Protein AF-0000000074424664 (afdb_homodimer)

Foldseek 3Di:
DDPPPPPPPPPPPPPPPPPDDDPLLQQDPAWEDQDPVQFPDKDFDQPAFDQGNVRDTWGFGIWGWGWFAFPNDIDIDHGYTHTHPDPDIGHHPNSCVVQVWDWDDDPQWIFIQDPPPGTRFIFGQDPVRDTDTDRPPPPDDD/DDPPPPPPPVPPPPPPPPPDDDPLLQFDPAWEDQDPVQFPDKDFDQPAFDQGNVRDTWGFGIWGWGWFAFPNDIDIDHGYTHTHPDPDIGHHPNSCVVQVWDWDDDPQWIFIQDPPPGTRFIFGQDPVRDTDTDGPPPPDDD

Sequence (284 aa):
MGKRSKLCWSRRKRRRRRRRASLNGSRCSNHMCGDRSMFKEIEDCSKGYIKCGNNLKMKVVGKGSMEIVFNGVAFNVQDVYLVLDLRHNLLSMGQIQEKGGNLLISSGICNIYHPKRGVIVRSKMNQNKMFILMNEQLNPAPMGKRSKLCWSRRKRRRRRRRASLNGSRCSNHMCGDRSMFKEIEDCSKGYIKCGNNLKMKVVGKGSMEIVFNGVAFNVQDVYLVLDLRHNLLSMGQIQEKGGNLLISSGICNIYHPKRGVIVRSKMNQNKMFILMNEQLNPAP

Organism: Lactuca sativa (NCBI:txid4236)

Structure (mmCIF, N/CA/C/O backbone):
data_AF-0000000074424664-model_v1
#
loop_
_entity.id
_entity.type
_entity.pdbx_description
1 polymer 'Retrovirus-related Pol polyprotein from transposon TNT 1-94-like beta-barrel domain-containing protein'
#
loop_
_atom_site.group_PDB
_atom_site.id
_atom_site.type_symbol
_atom_site.label_atom_id
_atom_site.label_alt_id
_atom_site.label_comp_id
_atom_site.label_asym_id
_atom_site.label_entity_id
_atom_site.label_seq_id
_atom_site.pdbx_PDB_ins_code
_atom_site.Cartn_x
_atom_site.Cartn_y
_atom_site.Cartn_z
_atom_site.occupancy
_atom_site.B_iso_or_equiv
_atom_site.auth_seq_id
_atom_site.auth_comp_id
_atom_site.auth_asym_id
_atom_site.auth_atom_id
_atom_site.pdbx_PDB_model_num
ATOM 1 N N . MET A 1 1 ? -22.484 -36.562 -51.812 1 25.42 1 MET A N 1
ATOM 2 C CA . MET A 1 1 ? -21.531 -35.469 -51.688 1 25.42 1 MET A CA 1
ATOM 3 C C . MET A 1 1 ? -21.594 -34.844 -50.312 1 25.42 1 MET A C 1
ATOM 5 O O . MET A 1 1 ? -22.516 -34.062 -50 1 25.42 1 MET A O 1
ATOM 9 N N . GLY A 1 2 ? -21.406 -35.594 -49.25 1 31.45 2 GLY A N 1
ATOM 10 C CA . GLY A 1 2 ? -21.609 -35.438 -47.812 1 31.45 2 GLY A CA 1
ATOM 11 C C . GLY A 1 2 ? -20.688 -34.406 -47.188 1 31.45 2 GLY A C 1
ATOM 12 O O . GLY A 1 2 ? -19.469 -34.5 -47.281 1 31.45 2 GLY A O 1
ATOM 13 N N . LYS A 1 3 ? -21.141 -33.031 -47.188 1 28.19 3 LYS A N 1
ATOM 14 C CA . LYS A 1 3 ? -20.406 -31.891 -46.656 1 28.19 3 LYS A CA 1
ATOM 15 C C . LYS A 1 3 ? -19.969 -32.156 -45.188 1 28.19 3 LYS A C 1
ATOM 17 O O . LYS A 1 3 ? -20.797 -32.469 -44.344 1 28.19 3 LYS A O 1
ATOM 22 N N . ARG A 1 4 ? -18.719 -32.594 -44.969 1 31.89 4 ARG A N 1
ATOM 23 C CA . ARG A 1 4 ? -17.969 -32.656 -43.719 1 31.89 4 ARG A CA 1
ATOM 24 C C . ARG A 1 4 ? -18.016 -31.328 -42.969 1 31.89 4 ARG A C 1
ATOM 26 O O . ARG A 1 4 ? -17.5 -30.312 -43.469 1 31.89 4 ARG A O 1
ATOM 33 N N . SER A 1 5 ? -19.156 -30.984 -42.344 1 29.33 5 SER A N 1
ATOM 34 C CA . SER A 1 5 ? -19.234 -29.797 -41.469 1 29.33 5 SER A CA 1
ATOM 35 C C . SER A 1 5 ? -18.078 -29.766 -40.5 1 29.33 5 SER A C 1
ATOM 37 O O . SER A 1 5 ? -17.906 -30.672 -39.688 1 29.33 5 SER A O 1
ATOM 39 N N . LYS A 1 6 ? -16.906 -29.406 -41 1 30.3 6 LYS A N 1
ATOM 40 C CA . LYS A 1 6 ? -15.773 -29.109 -40.125 1 30.3 6 LYS A CA 1
ATOM 41 C C . LYS A 1 6 ? -16.188 -28.234 -38.938 1 30.3 6 LYS A C 1
ATOM 43 O O . LYS A 1 6 ? -16.688 -27.125 -39.156 1 30.3 6 LYS A O 1
ATOM 48 N N . LEU A 1 7 ? -16.812 -28.812 -37.969 1 31.2 7 LEU A N 1
ATOM 49 C CA . LEU A 1 7 ? -17.031 -28.172 -36.688 1 31.2 7 LEU A CA 1
ATOM 50 C C . LEU A 1 7 ? -15.781 -27.406 -36.25 1 31.2 7 LEU A C 1
ATOM 52 O O . LEU A 1 7 ? -14.727 -28 -36 1 31.2 7 LEU A O 1
ATOM 56 N N . CYS A 1 8 ? -15.547 -26.266 -36.906 1 28.88 8 CYS A N 1
ATOM 57 C CA . CYS A 1 8 ? -14.547 -25.312 -36.469 1 28.88 8 CYS A CA 1
ATOM 58 C C . CYS A 1 8 ? -14.594 -25.172 -34.938 1 28.88 8 CYS A C 1
ATOM 60 O O . CYS A 1 8 ? -15.594 -24.719 -34.375 1 28.88 8 CYS A O 1
ATOM 62 N N . TRP A 1 9 ? -14.219 -26.25 -34.25 1 28.97 9 TRP A N 1
ATOM 63 C CA . TRP A 1 9 ? -13.891 -26.031 -32.844 1 28.97 9 TRP A CA 1
ATOM 64 C C . TRP A 1 9 ? -13.195 -24.688 -32.625 1 28.97 9 TRP A C 1
ATOM 66 O O . TRP A 1 9 ? -12.094 -24.469 -33.156 1 28.97 9 TRP A O 1
ATOM 76 N N . SER A 1 10 ? -13.992 -23.578 -32.844 1 29.48 10 SER A N 1
ATOM 77 C CA . SER A 1 10 ? -13.523 -22.281 -32.375 1 29.48 10 SER A CA 1
ATOM 78 C C . SER A 1 10 ? -12.672 -22.391 -31.125 1 29.48 10 SER A C 1
ATOM 80 O O . SER A 1 10 ? -13.117 -22.953 -30.125 1 29.48 10 SER A O 1
ATOM 82 N N . ARG A 1 11 ? -11.469 -22.734 -31.203 1 30.02 11 ARG A N 1
ATOM 83 C CA . ARG A 1 11 ? -10.438 -22.531 -30.188 1 30.02 11 ARG A CA 1
ATOM 84 C C . ARG A 1 11 ? -10.742 -21.297 -29.344 1 30.02 11 ARG A C 1
ATOM 86 O O . ARG A 1 11 ? -10.703 -20.172 -29.844 1 30.02 11 ARG A O 1
ATOM 93 N N . ARG A 1 12 ? -11.82 -21.328 -28.547 1 28.92 12 ARG A N 1
ATOM 94 C CA . ARG A 1 12 ? -12.031 -20.328 -27.5 1 28.92 12 ARG A CA 1
ATOM 95 C C . ARG A 1 12 ? -10.695 -19.781 -26.984 1 28.92 12 ARG A C 1
ATOM 97 O O . ARG A 1 12 ? -9.867 -20.547 -26.469 1 28.92 12 ARG A O 1
ATOM 104 N N . LYS A 1 13 ? -10.078 -18.906 -27.734 1 30.61 13 LYS A N 1
ATOM 105 C CA . LYS A 1 13 ? -9.016 -18.047 -27.234 1 30.61 13 LYS A CA 1
ATOM 106 C C . LYS A 1 13 ? -9.156 -17.797 -25.734 1 30.61 13 LYS A C 1
ATOM 108 O O . LYS A 1 13 ? -10.172 -17.25 -25.281 1 30.61 13 LYS A O 1
ATOM 113 N N . ARG A 1 14 ? -8.891 -18.797 -24.984 1 30.02 14 ARG A N 1
ATOM 114 C CA . ARG A 1 14 ? -8.719 -18.484 -23.578 1 30.02 14 ARG A CA 1
ATOM 115 C C . ARG A 1 14 ? -8.18 -17.078 -23.391 1 30.02 14 ARG A C 1
ATOM 117 O O . ARG A 1 14 ? -7.07 -16.766 -23.812 1 30.02 14 ARG A O 1
ATOM 124 N N . ARG A 1 15 ? -9.039 -16.094 -23.531 1 31.98 15 ARG A N 1
ATOM 125 C CA . ARG A 1 15 ? -8.672 -14.75 -23.062 1 31.98 15 ARG A CA 1
ATOM 126 C C . ARG A 1 15 ? -7.672 -14.82 -21.922 1 31.98 15 ARG A C 1
ATOM 128 O O . ARG A 1 15 ? -7.969 -15.391 -20.859 1 31.98 15 ARG A O 1
ATOM 135 N N . ARG A 1 16 ? -6.383 -14.992 -22.25 1 35.12 16 ARG A N 1
ATOM 136 C CA . ARG A 1 16 ? -5.328 -14.734 -21.281 1 35.12 16 ARG A CA 1
ATOM 137 C C . ARG A 1 16 ? -5.762 -13.672 -20.266 1 35.12 16 ARG A C 1
ATOM 139 O O . ARG A 1 16 ? -5.852 -12.484 -20.609 1 35.12 16 ARG A O 1
ATOM 146 N N . ARG A 1 17 ? -6.773 -13.984 -19.531 1 38.5 17 ARG A N 1
ATOM 147 C CA . ARG A 1 17 ? -7.148 -12.992 -18.516 1 38.5 17 ARG A CA 1
ATOM 148 C C . ARG A 1 17 ? -5.918 -12.477 -17.781 1 38.5 17 ARG A C 1
ATOM 150 O O . ARG A 1 17 ? -5.203 -13.242 -17.141 1 38.5 17 ARG A O 1
ATOM 157 N N . ARG A 1 18 ? -5.207 -11.617 -18.438 1 42 18 ARG A N 1
ATOM 158 C CA . ARG A 1 18 ? -4.219 -10.812 -17.734 1 42 18 ARG A CA 1
ATOM 159 C C . ARG A 1 18 ? -4.715 -10.438 -16.344 1 42 18 ARG A C 1
ATOM 161 O O . ARG A 1 18 ? -5.699 -9.711 -16.203 1 42 18 ARG A O 1
ATOM 168 N N . ARG A 1 19 ? -4.578 -11.508 -15.469 1 50.03 19 ARG A N 1
ATOM 169 C CA . ARG A 1 19 ? -5.059 -11.234 -14.117 1 50.03 19 ARG A CA 1
ATOM 170 C C . ARG A 1 19 ? -4.168 -10.227 -13.406 1 50.03 19 ARG A C 1
ATOM 172 O O . ARG A 1 19 ? -2.945 -10.383 -13.367 1 50.03 19 ARG A O 1
ATOM 179 N N . ARG A 1 20 ? -4.574 -9.055 -13.398 1 52.91 20 ARG A N 1
ATOM 180 C CA . ARG A 1 20 ? -3.932 -7.875 -12.836 1 52.91 20 ARG A CA 1
ATOM 181 C C . ARG A 1 20 ? -3.779 -8 -11.328 1 52.91 20 ARG A C 1
ATOM 183 O O . ARG A 1 20 ? -4.672 -8.508 -10.648 1 52.91 20 ARG A O 1
ATOM 190 N N . ALA A 1 21 ? -2.459 -8.141 -10.93 1 55.91 21 ALA A N 1
ATOM 191 C CA . ALA A 1 21 ? -2.238 -7.977 -9.492 1 55.91 21 ALA A CA 1
ATOM 192 C C . ALA A 1 21 ? -1.752 -6.566 -9.172 1 55.91 21 ALA A C 1
ATOM 194 O O . ALA A 1 21 ? -1.092 -5.926 -9.992 1 55.91 21 ALA A O 1
ATOM 195 N N . SER A 1 22 ? -2.439 -5.922 -8.305 1 58.72 22 SER A N 1
ATOM 196 C CA . SER A 1 22 ? -1.977 -4.609 -7.867 1 58.72 22 SER A CA 1
ATOM 197 C C . SER A 1 22 ? -1.218 -4.703 -6.547 1 58.72 22 SER A C 1
ATOM 199 O O . SER A 1 22 ? -1.503 -5.574 -5.723 1 58.72 22 SER A O 1
ATOM 201 N N . LEU A 1 23 ? 0.021 -4.133 -6.539 1 57.19 23 LEU A N 1
ATOM 202 C CA . LEU A 1 23 ? 0.691 -3.99 -5.25 1 57.19 23 LEU A CA 1
ATOM 203 C C . LEU A 1 23 ? -0.177 -3.211 -4.27 1 57.19 23 LEU A C 1
ATOM 205 O O . LEU A 1 23 ? -0.734 -2.168 -4.621 1 57.19 23 LEU A O 1
ATOM 209 N N . ASN A 1 24 ? -0.748 -3.973 -3.289 1 53 24 ASN A N 1
ATOM 210 C CA . ASN A 1 24 ? -1.66 -3.432 -2.289 1 53 24 ASN A CA 1
ATOM 211 C C . ASN A 1 24 ? -1.244 -2.029 -1.853 1 53 24 ASN A C 1
ATOM 213 O O . ASN A 1 24 ? -2.094 -1.196 -1.532 1 53 24 ASN A O 1
ATOM 217 N N . GLY A 1 25 ? -0.086 -1.696 -1.635 1 50.34 25 GLY A N 1
ATOM 218 C CA . GLY A 1 25 ? 0.292 -0.443 -1.002 1 50.34 25 GLY A CA 1
ATOM 219 C C . GLY A 1 25 ? -0.194 0.778 -1.76 1 50.34 25 GLY A C 1
ATOM 220 O O . GLY A 1 25 ? -0.221 1.883 -1.215 1 50.34 25 GLY A O 1
ATOM 221 N N . SER A 1 26 ? -0.637 0.508 -3 1 51.28 26 SER A N 1
ATOM 222 C CA . SER A 1 26 ? -0.943 1.712 -3.768 1 51.28 26 SER A CA 1
ATOM 223 C C . SER A 1 26 ? -2.447 1.957 -3.836 1 51.28 26 SER A C 1
ATOM 225 O O . SER A 1 26 ? -2.938 2.57 -4.785 1 51.28 26 SER A O 1
ATOM 227 N N . ARG A 1 27 ? -3.123 1.547 -2.764 1 57.88 27 ARG A N 1
ATOM 228 C CA . ARG A 1 27 ? -4.555 1.428 -3.025 1 57.88 27 ARG A CA 1
ATOM 229 C C . ARG A 1 27 ? -5.25 2.777 -2.885 1 57.88 27 ARG A C 1
ATOM 231 O O . ARG A 1 27 ? -6.406 2.93 -3.285 1 57.88 27 ARG A O 1
ATOM 238 N N . CYS A 1 28 ? -4.406 3.697 -2.453 1 67.75 28 CYS A N 1
ATOM 239 C CA . CYS A 1 28 ? -5.109 4.977 -2.422 1 67.75 28 CYS A CA 1
ATOM 240 C C . CYS A 1 28 ? -4.434 5.992 -3.336 1 67.75 28 CYS A C 1
ATOM 242 O O . CYS A 1 28 ? -3.238 6.258 -3.199 1 67.75 28 CYS A O 1
ATOM 244 N N . SER A 1 29 ? -5.211 6.453 -4.207 1 74.25 29 SER A N 1
ATOM 245 C CA . SER A 1 29 ? -4.695 7.445 -5.141 1 74.25 29 SER A CA 1
ATOM 246 C C . SER A 1 29 ? -4.316 8.742 -4.426 1 74.25 29 SER A C 1
ATOM 248 O O . SER A 1 29 ? -3.504 9.516 -4.93 1 74.25 29 SER A O 1
ATOM 250 N N . ASN A 1 30 ? -4.867 8.875 -3.158 1 82.69 30 ASN A N 1
ATOM 251 C CA . ASN A 1 30 ? -4.605 10.102 -2.414 1 82.69 30 ASN A CA 1
ATOM 252 C C . ASN A 1 30 ? -4.355 9.82 -0.935 1 82.69 30 ASN A C 1
ATOM 254 O O . ASN A 1 30 ? -4.82 8.805 -0.405 1 82.69 30 ASN A O 1
ATOM 258 N N . HIS A 1 31 ? -3.598 10.789 -0.343 1 86.62 31 HIS A N 1
ATOM 259 C CA . HIS A 1 31 ? -3.512 10.758 1.112 1 86.62 31 HIS A CA 1
ATOM 260 C C . HIS A 1 31 ? -4.887 10.93 1.75 1 86.62 31 HIS A C 1
ATOM 262 O O . HIS A 1 31 ? -5.703 11.719 1.271 1 86.62 31 HIS A O 1
ATOM 268 N N . MET A 1 32 ? -5.066 10.219 2.797 1 86 32 MET A N 1
ATOM 269 C CA . MET A 1 32 ? -6.352 10.281 3.486 1 86 32 MET A CA 1
ATOM 270 C C . MET A 1 32 ? -6.156 10.43 4.992 1 86 32 MET A C 1
ATOM 272 O O . MET A 1 32 ? -5.23 9.852 5.562 1 86 32 MET A O 1
ATOM 276 N N . CYS A 1 33 ? -7.02 11.234 5.566 1 88.25 33 CYS A N 1
ATOM 277 C CA . CYS A 1 33 ? -6.992 11.492 7 1 88.25 33 CYS A CA 1
ATOM 278 C C . CYS A 1 33 ? -8.398 11.484 7.582 1 88.25 33 CYS A C 1
ATOM 280 O O . CYS A 1 33 ? -9.328 12.016 6.969 1 88.25 33 CYS A O 1
ATOM 282 N N . GLY A 1 34 ? -8.562 10.891 8.719 1 86 34 GLY A N 1
ATOM 283 C CA . GLY A 1 34 ? -9.859 10.836 9.375 1 86 34 GLY A CA 1
ATOM 284 C C . GLY A 1 34 ? -10.023 11.898 10.445 1 86 34 GLY A C 1
ATOM 285 O O . GLY A 1 34 ? -11.094 12.008 11.055 1 86 34 GLY A O 1
ATOM 286 N N . ASP A 1 35 ? -9.023 12.695 10.688 1 86.75 35 ASP A N 1
ATOM 287 C CA . ASP A 1 35 ? -9.016 13.688 11.766 1 86.75 35 ASP A CA 1
ATOM 288 C C . ASP A 1 35 ? -8.922 15.109 11.203 1 86.75 35 ASP A C 1
ATOM 290 O O . ASP A 1 35 ? -7.84 15.562 10.828 1 86.75 35 ASP A O 1
ATOM 294 N N . ARG A 1 36 ? -10.016 15.828 11.336 1 88.81 36 ARG A N 1
ATOM 295 C CA . ARG A 1 36 ? -10.086 17.172 10.773 1 88.81 36 ARG A CA 1
ATOM 296 C C . ARG A 1 36 ? -9.086 18.109 11.445 1 88.81 36 ARG A C 1
ATOM 298 O O . ARG A 1 36 ? -8.57 19.031 10.812 1 88.81 36 ARG A O 1
ATOM 305 N N . SER A 1 37 ? -8.789 17.891 12.703 1 86.75 37 SER A N 1
ATOM 306 C CA . SER A 1 37 ? -7.945 18.781 13.484 1 86.75 37 SER A CA 1
ATOM 307 C C . SER A 1 37 ? -6.508 18.766 12.984 1 86.75 37 SER A C 1
ATOM 309 O O . SER A 1 37 ? -5.719 19.656 13.32 1 86.75 37 SER A O 1
ATOM 311 N N . MET A 1 38 ? -6.199 17.891 12.117 1 85.31 38 MET A N 1
ATOM 312 C CA . MET A 1 38 ? -4.832 17.75 11.609 1 85.31 38 MET A CA 1
ATOM 313 C C . MET A 1 38 ? -4.613 18.656 10.398 1 85.31 38 MET A C 1
ATOM 315 O O . MET A 1 38 ? -3.473 18.875 9.984 1 85.31 38 MET A O 1
ATOM 319 N N . PHE A 1 39 ? -5.664 19.219 9.922 1 90.56 39 PHE A N 1
ATOM 320 C CA . PHE A 1 39 ? -5.562 20.031 8.711 1 90.56 39 PHE A CA 1
ATOM 321 C C . PHE A 1 39 ? -5.195 21.469 9.047 1 90.56 39 PHE A C 1
ATOM 323 O O . PHE A 1 39 ? -5.723 22.047 10 1 90.56 39 PHE A O 1
ATOM 330 N N . LYS A 1 40 ? -4.281 21.969 8.359 1 92.5 40 LYS A N 1
ATOM 331 C CA . LYS A 1 40 ? -3.979 23.406 8.438 1 92.5 40 LYS A CA 1
ATOM 332 C C . LYS A 1 40 ? -4.988 24.219 7.637 1 92.5 40 LYS A C 1
ATOM 334 O O . LYS A 1 40 ? -5.426 25.281 8.086 1 92.5 40 LYS A O 1
ATOM 339 N N . GLU A 1 41 ? -5.227 23.75 6.461 1 94.75 41 GLU A N 1
ATOM 340 C CA . GLU A 1 41 ? -6.238 24.312 5.559 1 94.75 41 GLU A CA 1
ATOM 341 C C . GLU A 1 41 ? -7.121 23.203 4.984 1 94.75 41 GLU A C 1
ATOM 343 O O . GLU A 1 41 ? -6.621 22.156 4.562 1 94.75 41 GLU A O 1
ATOM 348 N N . ILE A 1 42 ? -8.453 23.469 5 1 93.56 42 ILE A N 1
ATOM 349 C CA . ILE A 1 42 ? -9.359 22.469 4.473 1 93.56 42 ILE A CA 1
ATOM 350 C C . ILE A 1 42 ? -10.555 23.156 3.811 1 93.56 42 ILE A C 1
ATOM 352 O O . ILE A 1 42 ? -11.055 24.172 4.305 1 93.56 42 ILE A O 1
ATOM 356 N N . GLU A 1 43 ? -10.844 22.625 2.656 1 93.56 43 GLU A N 1
ATOM 357 C CA . GLU A 1 43 ? -12.07 23 1.962 1 93.56 43 GLU A CA 1
ATOM 358 C C . GLU A 1 43 ? -13.086 21.859 1.99 1 93.56 43 GLU A C 1
ATOM 360 O O . GLU A 1 43 ? -12.789 20.75 1.567 1 93.56 43 GLU A O 1
ATOM 365 N N . ASP A 1 44 ? -14.234 22.219 2.527 1 90 44 ASP A N 1
ATOM 366 C CA . ASP A 1 44 ? -15.281 21.203 2.551 1 90 44 ASP A CA 1
ATOM 367 C C . ASP A 1 44 ? -15.758 20.875 1.139 1 90 44 ASP A C 1
ATOM 369 O O . ASP A 1 44 ? -15.883 21.766 0.296 1 90 44 ASP A O 1
ATOM 373 N N . CYS A 1 45 ? -15.625 19.578 0.895 1 79.12 45 CYS A N 1
ATOM 374 C CA . CYS A 1 45 ? -16.141 19.219 -0.419 1 79.12 45 CYS A CA 1
ATOM 375 C C . CYS A 1 45 ? -17.094 18.031 -0.317 1 79.12 45 CYS A C 1
ATOM 377 O O . CYS A 1 45 ? -17.031 17.25 0.626 1 79.12 45 CYS A O 1
ATOM 379 N N . SER A 1 46 ? -18.188 18.078 -1.001 1 70.19 46 SER A N 1
ATOM 380 C CA . SER A 1 46 ? -19.078 16.922 -1.14 1 70.19 46 SER A CA 1
ATOM 381 C C . SER A 1 46 ? -18.609 16 -2.266 1 70.19 46 SER A C 1
ATOM 383 O O . SER A 1 46 ? -19.156 16.031 -3.367 1 70.19 46 SER A O 1
ATOM 385 N N . LYS A 1 47 ? -17.219 15.844 -2.273 1 62.94 47 LYS A N 1
ATOM 386 C CA . LYS A 1 47 ? -16.656 15.195 -3.457 1 62.94 47 LYS A CA 1
ATOM 387 C C . LYS A 1 47 ? -17.062 13.727 -3.518 1 62.94 47 LYS A C 1
ATOM 389 O O . LYS A 1 47 ? -16.594 12.984 -4.379 1 62.94 47 LYS A O 1
ATOM 394 N N . GLY A 1 48 ? -18.078 13.406 -2.816 1 71.25 48 GLY A N 1
ATOM 395 C CA . GLY A 1 48 ? -18.547 12.055 -3.086 1 71.25 48 GLY A CA 1
ATOM 396 C C . GLY A 1 48 ? -17.688 10.984 -2.422 1 71.25 48 GLY A C 1
ATOM 397 O O . GLY A 1 48 ? -17.141 11.211 -1.348 1 71.25 48 GLY A O 1
ATOM 398 N N . TYR A 1 49 ? -17.688 9.781 -3.133 1 69.94 49 TYR A N 1
ATOM 399 C CA . TYR A 1 49 ? -17.047 8.578 -2.633 1 69.94 49 TYR A CA 1
ATOM 400 C C . TYR A 1 49 ? -15.766 8.281 -3.41 1 69.94 49 TYR A C 1
ATOM 402 O O . TYR A 1 49 ? -15.68 8.562 -4.609 1 69.94 49 TYR A O 1
ATOM 410 N N . ILE A 1 50 ? -14.695 8.141 -2.701 1 66.94 50 ILE A N 1
ATOM 411 C CA . ILE A 1 50 ? -13.477 7.66 -3.35 1 66.94 50 ILE A CA 1
ATOM 412 C C . ILE A 1 50 ? -13.352 6.152 -3.166 1 66.94 50 ILE A C 1
ATOM 414 O O . ILE A 1 50 ? -13.891 5.586 -2.213 1 66.94 50 ILE A O 1
ATOM 418 N N . LYS A 1 51 ? -12.875 5.57 -4.297 1 59.78 51 LYS A N 1
ATOM 419 C CA . LYS A 1 51 ? -12.688 4.125 -4.234 1 59.78 51 LYS A CA 1
ATOM 420 C C . LYS A 1 51 ? -11.273 3.773 -3.773 1 59.78 51 LYS A C 1
ATOM 422 O O . LYS A 1 51 ? -10.305 4.418 -4.184 1 59.78 51 LYS A O 1
ATOM 427 N N . CYS A 1 52 ? -11.211 3.051 -2.686 1 58.59 52 CYS A N 1
ATOM 428 C CA . CYS A 1 52 ? -9.945 2.459 -2.258 1 58.59 52 CYS A CA 1
ATOM 429 C C . CYS A 1 52 ? -9.82 1.021 -2.75 1 58.59 52 CYS A C 1
ATOM 431 O O . CYS A 1 52 ? -10.805 0.281 -2.771 1 58.59 52 CYS A O 1
ATOM 433 N N . GLY A 1 53 ? -8.742 0.728 -3.428 1 55.59 53 GLY A N 1
ATOM 434 C CA . GLY A 1 53 ? -8.367 -0.558 -3.99 1 55.59 53 GLY A CA 1
ATOM 435 C C . GLY A 1 53 ? -9.484 -1.582 -3.951 1 55.59 53 GLY A C 1
ATOM 436 O O . GLY A 1 53 ? -9.773 -2.234 -4.957 1 55.59 53 GLY A O 1
ATOM 437 N N . ASN A 1 54 ? -10.016 -2.025 -2.768 1 53.84 54 ASN A N 1
ATOM 438 C CA . ASN A 1 54 ? -11.016 -3.09 -2.811 1 53.84 54 ASN A CA 1
ATOM 439 C C . ASN A 1 54 ? -12.43 -2.527 -2.932 1 53.84 54 ASN A C 1
ATOM 441 O O . ASN A 1 54 ? -13.367 -3.062 -2.338 1 53.84 54 ASN A O 1
ATOM 445 N N . ASN A 1 55 ? -12.422 -1.541 -3.695 1 54.72 55 ASN A N 1
ATOM 446 C CA . ASN A 1 55 ? -13.75 -1.009 -3.979 1 54.72 55 ASN A CA 1
ATOM 447 C C . ASN A 1 55 ? -14.406 -0.432 -2.727 1 54.72 55 ASN A C 1
ATOM 449 O O . ASN A 1 55 ? -15.633 -0.416 -2.611 1 54.72 55 ASN A O 1
ATOM 453 N N . LEU A 1 56 ? -13.586 -0.229 -1.866 1 58.53 56 LEU A N 1
ATOM 454 C CA . LEU A 1 56 ? -14.164 0.416 -0.696 1 58.53 56 LEU A CA 1
ATOM 455 C C . LEU A 1 56 ? -14.461 1.885 -0.976 1 58.53 56 LEU A C 1
ATOM 457 O O . LEU A 1 56 ? -13.609 2.607 -1.495 1 58.53 56 LEU A O 1
ATOM 461 N N . LYS A 1 57 ? -15.797 2.039 -0.89 1 65.31 57 LYS A N 1
ATOM 462 C CA . LYS A 1 57 ? -16.234 3.422 -1.064 1 65.31 57 LYS A CA 1
ATOM 463 C C . LYS A 1 57 ? -16.188 4.184 0.257 1 65.31 57 LYS A C 1
ATOM 465 O O . LYS A 1 57 ? -16.734 3.721 1.264 1 65.31 57 LYS A O 1
ATOM 470 N N . MET A 1 58 ? -15.367 5.207 0.327 1 75.44 58 MET A N 1
ATOM 471 C CA . MET A 1 58 ? -15.289 6.055 1.515 1 75.44 58 MET A CA 1
ATOM 472 C C . MET A 1 58 ? -15.789 7.461 1.213 1 75.44 58 MET A C 1
ATOM 474 O O . MET A 1 58 ? -15.555 7.992 0.127 1 75.44 58 MET A O 1
ATOM 478 N N . LYS A 1 59 ? -16.516 7.984 2.145 1 82.5 59 LYS A N 1
ATOM 479 C CA . LYS A 1 59 ? -17.062 9.32 1.949 1 82.5 59 LYS A CA 1
ATOM 480 C C . LYS A 1 59 ? -16.016 10.391 2.227 1 82.5 59 LYS A C 1
ATOM 482 O O . LYS A 1 59 ? -15.461 10.461 3.326 1 82.5 59 LYS A O 1
ATOM 487 N N . VAL A 1 60 ? -15.789 11.188 1.213 1 88.06 60 VAL A N 1
ATOM 488 C CA . VAL A 1 60 ? -14.875 12.32 1.346 1 88.06 60 VAL A CA 1
ATOM 489 C C . VAL A 1 60 ? -15.664 13.578 1.696 1 88.06 60 VAL A C 1
ATOM 491 O O . VAL A 1 60 ? -16.609 13.938 0.997 1 88.06 60 VAL A O 1
ATOM 494 N N . VAL A 1 61 ? -15.211 14.188 2.775 1 91.88 61 VAL A N 1
ATOM 495 C CA . VAL A 1 61 ? -15.984 15.344 3.211 1 91.88 61 VAL A CA 1
ATOM 496 C C . VAL A 1 61 ? -15.133 16.609 3.109 1 91.88 61 VAL A C 1
ATOM 498 O O . VAL A 1 61 ? -15.594 17.703 3.428 1 91.88 61 VAL A O 1
ATOM 501 N N . GLY A 1 62 ? -13.93 16.453 2.678 1 93.62 62 GLY A N 1
ATOM 502 C CA . GLY A 1 62 ? -13.07 17.625 2.516 1 93.62 62 GLY A CA 1
ATOM 503 C C . GLY A 1 62 ? -11.727 17.281 1.904 1 93.62 62 GLY A C 1
ATOM 504 O O . GLY A 1 62 ? -11.367 16.109 1.78 1 93.62 62 GLY A O 1
ATOM 505 N N . LYS A 1 63 ? -11.125 18.359 1.46 1 93.5 63 LYS A N 1
ATOM 506 C CA . LYS A 1 63 ? -9.766 18.297 0.927 1 93.5 63 LYS A CA 1
ATOM 507 C C . LYS A 1 63 ? -8.93 19.469 1.423 1 93.5 63 LYS A C 1
ATOM 509 O O . LYS A 1 63 ? -9.414 20.609 1.501 1 93.5 63 LYS A O 1
ATOM 514 N N . GLY A 1 64 ? -7.676 19.094 1.8 1 94.5 64 GLY A N 1
ATOM 515 C CA . GLY A 1 64 ? -6.848 20.156 2.326 1 94.5 64 GLY A CA 1
ATOM 516 C C . GLY A 1 64 ? -5.395 19.766 2.51 1 94.5 64 GLY A C 1
ATOM 517 O O . GLY A 1 64 ? -4.895 18.875 1.805 1 94.5 64 GLY A O 1
ATOM 518 N N . SER A 1 65 ? -4.688 20.641 3.303 1 94.56 65 SER A N 1
ATOM 519 C CA . SER A 1 65 ? -3.277 20.406 3.59 1 94.56 65 SER A CA 1
ATOM 520 C C . SER A 1 65 ? -3.051 20.156 5.074 1 94.56 65 SER A C 1
ATOM 522 O O . SER A 1 65 ? -3.818 20.625 5.918 1 94.56 65 SER A O 1
ATOM 524 N N . MET A 1 66 ? -2.062 19.266 5.301 1 89.56 66 MET A N 1
ATOM 525 C CA . MET A 1 66 ? -1.697 18.938 6.676 1 89.56 66 MET A CA 1
ATOM 526 C C . MET A 1 66 ? -0.188 19.031 6.879 1 89.56 66 MET A C 1
ATOM 528 O O . MET A 1 66 ? 0.573 19 5.91 1 89.56 66 MET A O 1
ATOM 532 N N . GLU A 1 67 ? 0.173 19.219 8.172 1 83.69 67 GLU A N 1
ATOM 533 C CA . GLU A 1 67 ? 1.581 19.156 8.555 1 83.69 67 GLU A CA 1
ATOM 534 C C . GLU A 1 67 ? 1.876 17.922 9.383 1 83.69 67 GLU A C 1
ATOM 536 O O . GLU A 1 67 ? 1.218 17.672 10.391 1 83.69 67 GLU A O 1
ATOM 541 N N . ILE A 1 68 ? 2.73 17.156 8.812 1 76.44 68 ILE A N 1
ATOM 542 C CA . ILE A 1 68 ? 3.143 15.969 9.562 1 76.44 68 ILE A CA 1
ATOM 543 C C . ILE A 1 68 ? 4.609 16.109 9.969 1 76.44 68 ILE A C 1
ATOM 545 O O . ILE A 1 68 ? 5.434 16.578 9.188 1 76.44 68 ILE A O 1
ATOM 549 N N . VAL A 1 69 ? 4.84 15.742 11.172 1 74.31 69 VAL A N 1
ATOM 550 C CA . VAL A 1 69 ? 6.203 15.859 11.688 1 74.31 69 VAL A CA 1
ATOM 551 C C . VAL A 1 69 ? 6.836 14.477 11.797 1 74.31 69 VAL A C 1
ATOM 553 O O . VAL A 1 69 ? 6.297 13.586 12.469 1 74.31 69 VAL A O 1
ATOM 556 N N . PHE A 1 70 ? 7.859 14.32 11 1 70.56 70 PHE A N 1
ATOM 557 C CA . PHE A 1 70 ? 8.641 13.094 11.086 1 70.56 70 PHE A CA 1
ATOM 558 C C . PHE A 1 70 ? 10.07 13.391 11.539 1 70.56 70 PHE A C 1
ATOM 560 O O . PHE A 1 70 ? 10.758 14.211 10.93 1 70.56 70 PHE A O 1
ATOM 567 N N . ASN A 1 71 ? 10.523 12.695 12.586 1 68.75 71 ASN A N 1
ATOM 568 C CA . ASN A 1 71 ? 11.867 12.883 13.109 1 68.75 71 ASN A CA 1
ATOM 569 C C . ASN A 1 71 ? 12.188 14.367 13.289 1 68.75 71 ASN A C 1
ATOM 571 O O . ASN A 1 71 ? 13.266 14.82 12.891 1 68.75 71 ASN A O 1
ATOM 575 N N . GLY A 1 72 ? 11.312 15.164 13.773 1 69.44 72 GLY A N 1
ATOM 576 C CA . GLY A 1 72 ? 11.516 16.562 14.102 1 69.44 72 GLY A CA 1
ATOM 577 C C . GLY A 1 72 ? 11.367 17.484 12.898 1 69.44 72 GLY A C 1
ATOM 578 O O . GLY A 1 72 ? 11.469 18.703 13.023 1 69.44 72 GLY A O 1
ATOM 579 N N . VAL A 1 73 ? 11.227 16.875 11.75 1 71.31 73 VAL A N 1
ATOM 580 C CA . VAL A 1 73 ? 11.078 17.672 10.539 1 71.31 73 VAL A CA 1
ATOM 581 C C . VAL A 1 73 ? 9.609 17.734 10.133 1 71.31 73 VAL A C 1
ATOM 583 O O . VAL A 1 73 ? 8.938 16.688 10.07 1 71.31 73 VAL A O 1
ATOM 586 N N . ALA A 1 74 ? 9.148 18.953 9.93 1 76.25 74 ALA A N 1
ATOM 587 C CA . ALA A 1 74 ? 7.754 19.156 9.531 1 76.25 74 ALA A CA 1
ATOM 588 C C . ALA A 1 74 ? 7.59 19.047 8.023 1 76.25 74 ALA A C 1
ATOM 590 O O . ALA A 1 74 ? 8.375 19.625 7.262 1 76.25 74 ALA A O 1
ATOM 591 N N . PHE A 1 75 ? 6.656 18.219 7.645 1 78.19 75 PHE A N 1
ATOM 592 C CA . PHE A 1 75 ? 6.324 18.062 6.234 1 78.19 75 PHE A CA 1
ATOM 593 C C . PHE A 1 75 ? 4.906 18.547 5.957 1 78.19 75 PHE A C 1
ATOM 595 O O . PHE A 1 75 ? 3.979 18.219 6.703 1 78.19 75 PHE A O 1
ATOM 602 N N . ASN A 1 76 ? 4.902 19.422 4.953 1 85.31 76 ASN A N 1
ATOM 603 C CA . ASN A 1 76 ? 3.586 19.844 4.488 1 85.31 76 ASN A CA 1
ATOM 604 C C . ASN A 1 76 ? 3.039 18.891 3.426 1 85.31 76 ASN A C 1
ATOM 606 O O . ASN A 1 76 ? 3.609 18.766 2.34 1 85.31 76 ASN A O 1
ATOM 610 N N . VAL A 1 77 ? 1.986 18.203 3.758 1 88.38 77 VAL A N 1
ATOM 611 C CA . VAL A 1 77 ? 1.339 17.297 2.828 1 88.38 77 VAL A CA 1
ATOM 612 C C . VAL A 1 77 ? 0.097 17.953 2.232 1 88.38 77 VAL A C 1
ATOM 614 O O . VAL A 1 77 ? -0.804 18.375 2.963 1 88.38 77 VAL A O 1
ATOM 617 N N . GLN A 1 78 ? 0.124 18.047 0.95 1 92.75 78 GLN A N 1
ATOM 618 C CA . GLN A 1 78 ? -0.977 18.688 0.244 1 92.75 78 GLN A CA 1
ATOM 619 C C . GLN A 1 78 ? -1.956 17.656 -0.309 1 92.75 78 GLN A C 1
ATOM 621 O O . GLN A 1 78 ? -1.639 16.469 -0.381 1 92.75 78 GLN A O 1
ATOM 626 N N . ASP A 1 79 ? -3.168 18.141 -0.642 1 91.56 79 ASP A N 1
ATOM 627 C CA . ASP A 1 79 ? -4.191 17.344 -1.318 1 91.56 79 ASP A CA 1
ATOM 628 C C . ASP A 1 79 ? -4.539 16.094 -0.514 1 91.56 79 ASP A C 1
ATOM 630 O O . ASP A 1 79 ? -4.535 14.984 -1.05 1 91.56 79 ASP A O 1
ATOM 634 N N . VAL A 1 80 ? -4.801 16.312 0.702 1 91.56 80 VAL A N 1
ATOM 635 C CA . VAL A 1 80 ? -5.227 15.25 1.6 1 91.56 80 VAL A CA 1
ATOM 636 C C . VAL A 1 80 ? -6.75 15.242 1.704 1 91.56 80 VAL A C 1
ATOM 638 O O . VAL A 1 80 ? -7.375 16.297 1.882 1 91.56 80 VAL A O 1
ATOM 641 N N . TYR A 1 81 ? -7.352 14.094 1.61 1 90.12 81 TYR A N 1
ATOM 642 C CA . TYR A 1 81 ? -8.797 13.977 1.759 1 90.12 81 TYR A CA 1
ATOM 643 C C . TYR A 1 81 ? -9.18 13.734 3.215 1 90.12 81 TYR A C 1
ATOM 645 O O . TYR A 1 81 ? -8.547 12.93 3.902 1 90.12 81 TYR A O 1
ATOM 653 N N . LEU A 1 82 ? -10.133 14.508 3.627 1 91.12 82 LEU A N 1
ATOM 654 C CA . LEU A 1 82 ? -10.789 14.195 4.891 1 91.12 82 LEU A CA 1
ATOM 655 C C . LEU A 1 82 ? -11.883 13.148 4.691 1 91.12 82 LEU A C 1
ATOM 657 O O . LEU A 1 82 ? -12.859 13.391 3.988 1 91.12 82 LEU A O 1
ATOM 661 N N . VAL A 1 83 ? -11.633 12.008 5.301 1 87.31 83 VAL A N 1
ATOM 662 C CA . VAL A 1 83 ? -12.539 10.883 5.121 1 87.31 83 VAL A CA 1
ATOM 663 C C . VAL A 1 83 ? -13.203 10.531 6.453 1 87.31 83 VAL A C 1
ATOM 665 O O . VAL A 1 83 ? -12.523 10.367 7.469 1 87.31 83 VAL A O 1
ATOM 668 N N . LEU A 1 84 ? -14.516 10.336 6.344 1 82.5 84 LEU A N 1
ATOM 669 C CA . LEU A 1 84 ? -15.266 10.023 7.555 1 82.5 84 LEU A CA 1
ATOM 670 C C . LEU A 1 84 ? -15.008 8.594 8.008 1 82.5 84 LEU A C 1
ATOM 672 O O . LEU A 1 84 ? -14.906 7.684 7.176 1 82.5 84 LEU A O 1
ATOM 676 N N . ASP A 1 85 ? -14.836 8.305 9.242 1 74.56 85 ASP A N 1
ATOM 677 C CA . ASP A 1 85 ? -14.758 7 9.891 1 74.56 85 ASP A CA 1
ATOM 678 C C . ASP A 1 85 ? -13.461 6.285 9.516 1 74.56 85 ASP A C 1
ATOM 680 O O . ASP A 1 85 ? -13.398 5.055 9.523 1 74.56 85 ASP A O 1
ATOM 684 N N . LEU A 1 86 ? -12.586 7.066 9.008 1 76.75 86 LEU A N 1
ATOM 685 C CA . LEU A 1 86 ? -11.266 6.484 8.789 1 76.75 86 LEU A CA 1
ATOM 686 C C . LEU A 1 86 ? -10.523 6.316 10.109 1 76.75 86 LEU A C 1
ATOM 688 O O . LEU A 1 86 ? -10.352 7.281 10.859 1 76.75 86 LEU A O 1
ATOM 692 N N . ARG A 1 87 ? -10.117 5.125 10.367 1 69.5 87 ARG A N 1
ATOM 693 C CA . ARG A 1 87 ? -9.508 4.84 11.664 1 69.5 87 ARG A CA 1
ATOM 694 C C . ARG A 1 87 ? -8.039 5.25 11.672 1 69.5 87 ARG A C 1
ATOM 696 O O . ARG A 1 87 ? -7.516 5.688 12.703 1 69.5 87 ARG A O 1
ATOM 703 N N . HIS A 1 88 ? -7.375 5.141 10.539 1 72.56 88 HIS A N 1
ATOM 704 C CA . HIS A 1 88 ? -5.965 5.508 10.445 1 72.56 88 HIS A CA 1
ATOM 705 C C . HIS A 1 88 ? -5.703 6.387 9.234 1 72.56 88 HIS A C 1
ATOM 707 O O . HIS A 1 88 ? -6.328 6.207 8.188 1 72.56 88 HIS A O 1
ATOM 713 N N . ASN A 1 89 ? -4.777 7.336 9.469 1 78.12 89 ASN A N 1
ATOM 714 C CA . ASN A 1 89 ? -4.355 8.133 8.32 1 78.12 89 ASN A CA 1
ATOM 715 C C . ASN A 1 89 ? -3.537 7.305 7.336 1 78.12 89 ASN A C 1
ATOM 717 O O . ASN A 1 89 ? -2.729 6.469 7.738 1 78.12 89 ASN A O 1
ATOM 721 N N . LEU A 1 90 ? -3.768 7.602 6.039 1 80.19 90 LEU A N 1
ATOM 722 C CA . LEU A 1 90 ? -3.119 6.828 4.984 1 80.19 90 LEU A CA 1
ATOM 723 C C . LEU A 1 90 ? -2.311 7.738 4.062 1 80.19 90 LEU A C 1
ATOM 725 O O . LEU A 1 90 ? -2.805 8.781 3.623 1 80.19 90 LEU A O 1
ATOM 729 N N . LEU A 1 91 ? -1.105 7.289 3.889 1 84.44 91 LEU A N 1
ATOM 730 C CA . LEU A 1 91 ? -0.26 8 2.938 1 84.44 91 LEU A CA 1
ATOM 731 C C . LEU A 1 91 ? -0.209 7.27 1.6 1 84.44 91 LEU A C 1
ATOM 733 O O . LEU A 1 91 ? -0.024 6.051 1.561 1 84.44 91 LEU A O 1
ATOM 737 N N . SER A 1 92 ? -0.397 7.938 0.578 1 84.38 92 SER A N 1
ATOM 738 C CA . SER A 1 92 ? -0.379 7.395 -0.776 1 84.38 92 SER A CA 1
ATOM 739 C C . SER A 1 92 ? 1.04 7.344 -1.333 1 84.38 92 SER A C 1
ATOM 741 O O . SER A 1 92 ? 1.684 8.383 -1.499 1 84.38 92 SER A O 1
ATOM 743 N N . MET A 1 93 ? 1.476 6.18 -1.742 1 85.94 93 MET A N 1
ATOM 744 C CA . MET A 1 93 ? 2.783 6.043 -2.377 1 85.94 93 MET A CA 1
ATOM 745 C C . MET A 1 93 ? 2.832 6.809 -3.693 1 85.94 93 MET A C 1
ATOM 747 O O . MET A 1 93 ? 3.873 7.359 -4.059 1 85.94 93 MET A O 1
ATOM 751 N N . GLY A 1 94 ? 1.736 6.785 -4.371 1 86.56 94 GLY A N 1
ATOM 752 C CA . GLY A 1 94 ? 1.669 7.512 -5.633 1 86.56 94 GLY A CA 1
ATOM 753 C C . GLY A 1 94 ? 1.85 9.008 -5.473 1 86.56 94 GLY A C 1
ATOM 754 O O . GLY A 1 94 ? 2.574 9.641 -6.246 1 86.56 94 GLY A O 1
ATOM 755 N N . GLN A 1 95 ? 1.176 9.555 -4.449 1 88.44 95 GLN A N 1
ATOM 756 C CA . GLN A 1 95 ? 1.31 10.992 -4.211 1 88.44 95 GLN A CA 1
ATOM 757 C C . GLN A 1 95 ? 2.723 11.344 -3.758 1 88.44 95 GLN A C 1
ATOM 759 O O . GLN A 1 95 ? 3.236 12.414 -4.082 1 88.44 95 GLN A O 1
ATOM 764 N N . ILE A 1 96 ? 3.301 10.469 -2.957 1 88.06 96 ILE A N 1
ATOM 765 C CA . ILE A 1 96 ? 4.688 10.68 -2.551 1 88.06 96 ILE A CA 1
ATOM 766 C C . ILE A 1 96 ? 5.582 10.734 -3.785 1 88.06 96 ILE A C 1
ATOM 768 O O . ILE A 1 96 ? 6.426 11.633 -3.906 1 88.06 96 ILE A O 1
ATOM 772 N N . GLN A 1 97 ? 5.312 9.859 -4.672 1 90.56 97 GLN A N 1
ATOM 773 C CA . GLN A 1 97 ? 6.086 9.805 -5.91 1 90.56 97 GLN A CA 1
ATOM 774 C C . GLN A 1 97 ? 5.863 11.062 -6.75 1 90.56 97 GLN A C 1
ATOM 776 O O . GLN A 1 97 ? 6.812 11.602 -7.328 1 90.56 97 GLN A O 1
ATOM 781 N N . GLU A 1 98 ? 4.691 11.492 -6.828 1 89 98 GLU A N 1
ATOM 782 C CA . GLU A 1 98 ? 4.371 12.695 -7.602 1 89 98 GLU A CA 1
ATOM 783 C C . GLU A 1 98 ? 5.152 13.898 -7.102 1 89 98 GLU A C 1
ATOM 785 O O . GLU A 1 98 ? 5.5 14.789 -7.879 1 89 98 GLU A O 1
ATOM 790 N N . LYS A 1 99 ? 5.453 13.875 -5.812 1 87.88 99 LYS A N 1
ATOM 791 C CA . LYS A 1 99 ? 6.184 14.992 -5.215 1 87.88 99 LYS A CA 1
ATOM 792 C C . LYS A 1 99 ? 7.688 14.742 -5.246 1 87.88 99 LYS A C 1
ATOM 794 O O . LYS A 1 99 ? 8.453 15.484 -4.633 1 87.88 99 LYS A O 1
ATOM 799 N N . GLY A 1 100 ? 8.062 13.625 -5.852 1 89.62 100 GLY A N 1
ATOM 800 C CA . GLY A 1 100 ? 9.477 13.336 -6.062 1 89.62 100 GLY A CA 1
ATOM 801 C C . GLY A 1 100 ? 10.078 12.484 -4.961 1 89.62 100 GLY A C 1
ATOM 802 O O . GLY A 1 100 ? 11.289 12.273 -4.922 1 89.62 100 GLY A O 1
ATOM 803 N N . GLY A 1 101 ? 9.219 12.078 -4.059 1 91.44 101 GLY A N 1
ATOM 804 C CA . GLY A 1 101 ? 9.703 11.211 -2.996 1 91.44 101 GLY A CA 1
ATOM 805 C C . GLY A 1 101 ? 9.969 9.789 -3.459 1 91.44 101 GLY A C 1
ATOM 806 O O . GLY A 1 101 ? 9.227 9.25 -4.273 1 91.44 101 GLY A O 1
ATOM 807 N N . ASN A 1 102 ? 11.086 9.242 -2.934 1 94.12 102 ASN A N 1
ATOM 808 C CA . ASN A 1 102 ? 11.43 7.859 -3.234 1 94.12 102 ASN A CA 1
ATOM 809 C C . ASN A 1 102 ? 11.234 6.957 -2.018 1 94.12 102 ASN A C 1
ATOM 811 O O . ASN A 1 102 ? 11.422 7.395 -0.881 1 94.12 102 ASN A O 1
ATOM 815 N N . LEU A 1 103 ? 10.828 5.77 -2.307 1 92.62 103 LEU A N 1
ATOM 816 C CA . LEU A 1 103 ? 10.602 4.805 -1.236 1 92.62 103 LEU A CA 1
ATOM 817 C C . LEU A 1 103 ? 11.492 3.578 -1.407 1 92.62 103 LEU A C 1
ATOM 819 O O . LEU A 1 103 ? 11.617 3.047 -2.512 1 92.62 103 LEU A O 1
ATOM 823 N N . LEU A 1 104 ? 12.148 3.232 -0.296 1 94.5 104 LEU A N 1
ATOM 824 C CA . LEU A 1 104 ? 12.922 1.997 -0.236 1 94.5 104 LEU A CA 1
ATOM 825 C C . LEU A 1 104 ? 12.477 1.134 0.94 1 94.5 104 LEU A C 1
ATOM 827 O O . LEU A 1 104 ? 12.516 1.575 2.09 1 94.5 104 LEU A O 1
ATOM 831 N N . ILE A 1 105 ? 11.984 -0.054 0.631 1 92.75 105 ILE A N 1
ATOM 832 C CA . ILE A 1 105 ? 11.641 -1.018 1.67 1 92.75 105 ILE A CA 1
ATOM 833 C C . ILE A 1 105 ? 12.602 -2.201 1.618 1 92.75 105 ILE A C 1
ATOM 835 O O . ILE A 1 105 ? 12.648 -2.934 0.627 1 92.75 105 ILE A O 1
ATOM 839 N N . SER A 1 106 ? 13.367 -2.314 2.635 1 94.5 106 SER A N 1
ATOM 840 C CA . SER A 1 106 ? 14.375 -3.369 2.736 1 94.5 106 SER A CA 1
ATOM 841 C C . SER A 1 106 ? 14.664 -3.721 4.191 1 94.5 106 SER A C 1
ATOM 843 O O . SER A 1 106 ? 14.711 -2.838 5.051 1 94.5 106 SER A O 1
ATOM 845 N N . SER A 1 107 ? 14.836 -5.055 4.406 1 94.56 107 SER A N 1
ATOM 846 C CA . SER A 1 107 ? 15.219 -5.559 5.723 1 94.56 107 SER A CA 1
ATOM 847 C C . SER A 1 107 ? 14.219 -5.129 6.789 1 94.56 107 SER A C 1
ATOM 849 O O . SER A 1 107 ? 14.609 -4.699 7.875 1 94.56 107 SER A O 1
ATOM 851 N N . GLY A 1 108 ? 13.008 -5.004 6.414 1 91.62 108 GLY A N 1
ATOM 852 C CA . GLY A 1 108 ? 11.938 -4.711 7.352 1 91.62 108 GLY A CA 1
ATOM 853 C C . GLY A 1 108 ? 11.781 -3.229 7.637 1 91.62 108 GLY A C 1
ATOM 854 O O . GLY A 1 108 ? 11.094 -2.842 8.586 1 91.62 108 GLY A O 1
ATOM 855 N N . ILE A 1 109 ? 12.523 -2.404 6.852 1 93.06 109 ILE A N 1
ATOM 856 C CA . ILE A 1 109 ? 12.484 -0.965 7.082 1 93.06 109 ILE A CA 1
ATOM 857 C C . ILE A 1 109 ? 11.984 -0.256 5.824 1 93.06 109 ILE A C 1
ATOM 859 O O . ILE A 1 109 ? 12.406 -0.589 4.711 1 93.06 109 ILE A O 1
ATOM 863 N N . CYS A 1 110 ? 11.062 0.608 6.043 1 90.88 110 CYS A N 1
ATOM 864 C CA . CYS A 1 110 ? 10.633 1.503 4.977 1 90.88 110 CYS A CA 1
ATOM 865 C C . CYS A 1 110 ? 11.258 2.883 5.133 1 90.88 110 CYS A C 1
ATOM 867 O O . CYS A 1 110 ? 11.055 3.551 6.152 1 90.88 110 CYS A O 1
ATOM 869 N N . ASN A 1 111 ? 12.023 3.266 4.137 1 92 111 ASN A N 1
ATOM 870 C CA . ASN A 1 111 ? 12.609 4.598 4.082 1 92 111 ASN A CA 1
ATOM 871 C C . ASN A 1 111 ? 11.969 5.449 2.99 1 92 111 ASN A C 1
ATOM 873 O O . ASN A 1 111 ? 11.781 4.984 1.864 1 92 111 ASN A O 1
ATOM 877 N N . ILE A 1 112 ? 11.57 6.602 3.346 1 89.44 112 ILE A N 1
ATOM 878 C CA . ILE A 1 112 ? 11.117 7.59 2.371 1 89.44 112 ILE A CA 1
ATOM 879 C C . ILE A 1 112 ? 12.164 8.695 2.23 1 89.44 112 ILE A C 1
ATOM 881 O O . ILE A 1 112 ? 12.625 9.25 3.229 1 89.44 112 ILE A O 1
ATOM 885 N N . TYR A 1 113 ? 12.508 8.922 1 1 90.81 113 TYR A N 1
ATOM 886 C CA . TYR A 1 113 ? 13.523 9.914 0.696 1 90.81 113 TYR A CA 1
ATOM 887 C C . TYR A 1 113 ? 12.906 11.148 0.038 1 90.81 113 TYR A C 1
ATOM 889 O O . TYR A 1 113 ? 12.109 11.023 -0.899 1 90.81 113 TYR A O 1
ATOM 897 N N . HIS A 1 114 ? 13.289 12.242 0.623 1 86.25 114 HIS A N 1
ATOM 898 C CA . HIS A 1 114 ? 13 13.492 -0.062 1 86.25 114 HIS A CA 1
ATOM 899 C C . HIS A 1 114 ? 14.008 13.766 -1.171 1 86.25 114 HIS A C 1
ATOM 901 O O . HIS A 1 114 ? 15.195 13.461 -1.022 1 86.25 114 HIS A O 1
ATOM 907 N N . PRO A 1 115 ? 13.531 14.312 -2.213 1 83.44 115 PRO A N 1
ATOM 908 C CA . PRO A 1 115 ? 14.461 14.555 -3.324 1 83.44 115 PRO A CA 1
ATOM 909 C C . PRO A 1 115 ? 15.633 15.445 -2.936 1 83.44 115 PRO A C 1
ATOM 911 O O . PRO A 1 115 ? 16.734 15.281 -3.459 1 83.44 115 PRO A O 1
ATOM 914 N N . LYS A 1 116 ? 15.523 16.312 -2.012 1 81.88 116 LYS A N 1
ATOM 915 C CA . LYS A 1 116 ? 16.562 17.281 -1.675 1 81.88 116 LYS A CA 1
ATOM 916 C C . LYS A 1 116 ? 17.109 17.031 -0.273 1 81.88 116 LYS A C 1
ATOM 918 O O . LYS A 1 116 ? 18.297 17.25 -0.016 1 81.88 116 LYS A O 1
ATOM 923 N N . ARG A 1 117 ? 16.312 16.516 0.706 1 77.88 117 ARG A N 1
ATOM 924 C CA . ARG A 1 117 ? 16.672 16.484 2.123 1 77.88 117 ARG A CA 1
ATOM 925 C C . ARG A 1 117 ? 17.109 15.086 2.543 1 77.88 117 ARG A C 1
ATOM 927 O O . ARG A 1 117 ? 17.5 14.875 3.689 1 77.88 117 ARG A O 1
ATOM 934 N N . GLY A 1 118 ? 17.094 14.133 1.567 1 80.81 118 GLY A N 1
ATOM 935 C CA . GLY A 1 118 ? 17.453 12.773 1.922 1 80.81 118 GLY A CA 1
ATOM 936 C C . GLY A 1 118 ? 16.328 12 2.586 1 80.81 118 GLY A C 1
ATOM 937 O O . GLY A 1 118 ? 15.164 12.148 2.205 1 80.81 118 GLY A O 1
ATOM 938 N N . VAL A 1 119 ? 16.781 11.133 3.66 1 75.94 119 VAL A N 1
ATOM 939 C CA . VAL A 1 119 ? 15.773 10.312 4.32 1 75.94 119 VAL A CA 1
ATOM 940 C C . VAL A 1 119 ? 14.93 11.18 5.25 1 75.94 119 VAL A C 1
ATOM 942 O O . VAL A 1 119 ? 15.461 11.875 6.117 1 75.94 119 VAL A O 1
ATOM 945 N N . ILE A 1 120 ? 13.664 11.031 5.055 1 79.38 120 ILE A N 1
ATOM 946 C CA . ILE A 1 120 ? 12.797 11.852 5.887 1 79.38 120 ILE A CA 1
ATOM 947 C C . ILE A 1 120 ? 11.93 10.961 6.766 1 79.38 120 ILE A C 1
ATOM 949 O O . ILE A 1 120 ? 11.43 11.398 7.809 1 79.38 120 ILE A O 1
ATOM 953 N N . VAL A 1 121 ? 11.758 9.766 6.371 1 82.94 121 VAL A N 1
ATOM 954 C CA . VAL A 1 121 ? 10.953 8.844 7.164 1 82.94 121 VAL A CA 1
ATOM 955 C C . VAL A 1 121 ? 11.633 7.477 7.215 1 82.94 121 VAL A C 1
ATOM 957 O O . VAL A 1 121 ? 12.18 7.012 6.211 1 82.94 121 VAL A O 1
ATOM 960 N N . ARG A 1 122 ? 11.727 7.004 8.438 1 86.81 122 ARG A N 1
ATOM 961 C CA . ARG A 1 122 ? 12.133 5.621 8.656 1 86.81 122 ARG A CA 1
ATOM 962 C C . ARG A 1 122 ? 11.109 4.879 9.508 1 86.81 122 ARG A C 1
ATOM 964 O O . ARG A 1 122 ? 10.844 5.27 10.648 1 86.81 122 ARG A O 1
ATOM 971 N N . SER A 1 123 ? 10.539 3.838 8.891 1 86.88 123 SER A N 1
ATOM 972 C CA . SER A 1 123 ? 9.5 3.088 9.594 1 86.88 123 SER A CA 1
ATOM 973 C C . SER A 1 123 ? 9.797 1.594 9.586 1 86.88 123 SER A C 1
ATOM 975 O O . SER A 1 123 ? 10.07 1.014 8.531 1 86.88 123 SER A O 1
ATOM 977 N N . LYS A 1 124 ? 9.781 1.044 10.797 1 89.31 124 LYS A N 1
ATOM 978 C CA . LYS A 1 124 ? 9.977 -0.399 10.914 1 89.31 124 LYS A CA 1
ATOM 979 C C . LYS A 1 124 ? 8.656 -1.146 10.742 1 89.31 124 LYS A C 1
ATOM 981 O O . LYS A 1 124 ? 7.621 -0.718 11.258 1 89.31 124 LYS A O 1
ATOM 986 N N . MET A 1 125 ? 8.742 -2.232 10.031 1 89.12 125 MET A N 1
ATOM 987 C CA . MET A 1 125 ? 7.566 -3.084 9.875 1 89.12 125 MET A CA 1
ATOM 988 C C . MET A 1 125 ? 7.098 -3.613 11.227 1 89.12 125 MET A C 1
ATOM 990 O O . MET A 1 125 ? 7.906 -4.078 12.031 1 89.12 125 MET A O 1
ATOM 994 N N . ASN A 1 126 ? 5.805 -3.518 11.445 1 85.31 126 ASN A N 1
ATOM 995 C CA . ASN A 1 126 ? 5.289 -4.004 12.719 1 85.31 126 ASN A CA 1
ATOM 996 C C . ASN A 1 126 ? 4.871 -5.469 12.633 1 85.31 126 ASN A C 1
ATOM 998 O O . ASN A 1 126 ? 5.109 -6.129 11.625 1 85.31 126 ASN A O 1
ATOM 1002 N N . GLN A 1 127 ? 4.297 -5.961 13.688 1 84.44 127 GLN A N 1
ATOM 1003 C CA . GLN A 1 127 ? 3.951 -7.375 13.781 1 84.44 127 GLN A CA 1
ATOM 1004 C C . GLN A 1 127 ? 2.863 -7.742 12.781 1 84.44 127 GLN A C 1
ATOM 1006 O O . GLN A 1 127 ? 2.744 -8.906 12.383 1 84.44 127 GLN A O 1
ATOM 1011 N N . ASN A 1 128 ? 2.062 -6.75 12.289 1 77.56 128 ASN A N 1
ATOM 1012 C CA . ASN A 1 128 ? 1 -6.98 11.32 1 77.56 128 ASN A CA 1
ATOM 1013 C C . ASN A 1 128 ? 1.482 -6.73 9.891 1 77.56 128 ASN A C 1
ATOM 1015 O O . ASN A 1 128 ? 0.672 -6.578 8.977 1 77.56 128 ASN A O 1
ATOM 1019 N N . LYS A 1 129 ? 2.82 -6.566 9.711 1 82.5 129 LYS A N 1
ATOM 1020 C CA . LYS A 1 129 ? 3.461 -6.406 8.406 1 82.5 129 LYS A CA 1
ATOM 1021 C C . LYS A 1 129 ? 3.119 -5.055 7.793 1 82.5 129 LYS A C 1
ATOM 1023 O O . LYS A 1 129 ? 2.975 -4.941 6.574 1 82.5 129 LYS A O 1
ATOM 1028 N N . MET A 1 130 ? 2.893 -4.141 8.664 1 81.62 130 MET A N 1
ATOM 1029 C CA . MET A 1 130 ? 2.57 -2.787 8.227 1 81.62 130 MET A CA 1
ATOM 1030 C C . MET A 1 130 ? 3.691 -1.818 8.586 1 81.62 130 MET A C 1
ATOM 1032 O O . MET A 1 130 ? 4.457 -2.064 9.523 1 81.62 130 MET A O 1
ATOM 1036 N N . PHE A 1 131 ? 3.746 -0.776 7.777 1 84.31 131 PHE A N 1
ATOM 1037 C CA . PHE A 1 131 ? 4.664 0.319 8.07 1 84.31 131 PHE A CA 1
ATOM 1038 C C . PHE A 1 131 ? 3.906 1.546 8.562 1 84.31 131 PHE A C 1
ATOM 1040 O O . PHE A 1 131 ? 3.227 2.217 7.781 1 84.31 131 PHE A O 1
ATOM 1047 N N . ILE A 1 132 ? 3.996 1.781 9.82 1 78.31 132 ILE A N 1
ATOM 1048 C CA . ILE A 1 132 ? 3.266 2.869 10.461 1 78.31 132 ILE A CA 1
ATOM 1049 C C . ILE A 1 132 ? 4.195 4.066 10.664 1 78.31 132 ILE A C 1
ATOM 1051 O O . ILE A 1 132 ? 5.309 3.914 11.172 1 78.31 132 ILE A O 1
ATOM 1055 N N . LEU A 1 133 ? 3.744 5.129 10.023 1 74.81 133 LEU A N 1
ATOM 1056 C CA . LEU A 1 133 ? 4.496 6.359 10.234 1 74.81 133 LEU A CA 1
ATOM 1057 C C . LEU A 1 133 ? 3.939 7.145 11.414 1 74.81 133 LEU A C 1
ATOM 1059 O O . LEU A 1 133 ? 2.736 7.402 11.484 1 74.81 133 LEU A O 1
ATOM 1063 N N . MET A 1 134 ? 4.664 7.133 12.5 1 60.41 134 MET A N 1
ATOM 1064 C CA . MET A 1 134 ? 4.223 7.828 13.703 1 60.41 134 MET A CA 1
ATOM 1065 C C . MET A 1 134 ? 4.512 9.32 13.609 1 60.41 134 MET A C 1
ATOM 1067 O O . MET A 1 134 ? 5.641 9.719 13.312 1 60.41 134 MET A O 1
ATOM 1071 N N . ASN A 1 135 ? 3.414 10.078 13.344 1 57.5 135 ASN A N 1
ATOM 1072 C CA . ASN A 1 135 ? 3.572 11.523 13.422 1 57.5 135 ASN A CA 1
ATOM 1073 C C . ASN A 1 135 ? 3.936 11.977 14.836 1 57.5 135 ASN A C 1
ATOM 1075 O O . ASN A 1 135 ? 3.35 11.5 15.812 1 57.5 135 ASN A O 1
ATOM 1079 N N . GLU A 1 136 ? 5.23 12.398 14.977 1 50.38 136 GLU A N 1
ATOM 1080 C CA . GLU A 1 136 ? 5.527 13.039 16.266 1 50.38 136 GLU A CA 1
ATOM 1081 C C . GLU A 1 136 ? 4.758 14.344 16.422 1 50.38 136 GLU A C 1
ATOM 1083 O O . GLU A 1 136 ? 4.645 15.125 15.477 1 50.38 136 GLU A O 1
ATOM 1088 N N . GLN A 1 137 ? 3.5 14.273 16.844 1 46.97 137 GLN A N 1
ATOM 1089 C CA . GLN A 1 137 ? 2.807 15.539 17.062 1 46.97 137 GLN A CA 1
ATOM 1090 C C . GLN A 1 137 ? 3.736 16.578 17.688 1 46.97 137 GLN A C 1
ATOM 1092 O O . GLN A 1 137 ? 4.5 16.266 18.609 1 46.97 137 GLN A O 1
ATOM 1097 N N . LEU A 1 138 ? 4.191 17.5 16.906 1 40.5 138 LEU A N 1
ATOM 1098 C CA . LEU A 1 138 ? 4.812 18.641 17.562 1 40.5 138 LEU A CA 1
ATOM 1099 C C . LEU A 1 138 ? 3.867 19.266 18.594 1 40.5 138 LEU A C 1
ATOM 1101 O O . LEU A 1 138 ? 2.666 19.375 18.344 1 40.5 138 LEU A O 1
ATOM 1105 N N . ASN A 1 139 ? 3.959 18.875 19.812 1 36.62 139 ASN A N 1
ATOM 1106 C CA . ASN A 1 139 ? 3.279 19.625 20.875 1 36.62 139 ASN A CA 1
ATOM 1107 C C . ASN A 1 139 ? 3.061 21.078 20.484 1 36.62 139 ASN A C 1
ATOM 1109 O O . ASN A 1 139 ? 3.969 21.719 19.953 1 36.62 139 ASN A O 1
ATOM 1113 N N . PRO A 1 140 ? 1.823 21.453 20.219 1 37.03 140 PRO A N 1
ATOM 1114 C CA . PRO A 1 140 ? 1.698 22.906 20.109 1 37.03 140 PRO A CA 1
ATOM 1115 C C . PRO A 1 140 ? 2.545 23.641 21.141 1 37.03 140 PRO A C 1
ATOM 1117 O O . PRO A 1 140 ? 2.801 23.125 22.234 1 37.03 140 PRO A O 1
ATOM 1120 N N . ALA A 1 141 ? 3.52 24.453 20.703 1 33.59 141 ALA A N 1
ATOM 1121 C CA . ALA A 1 141 ? 4.148 25.344 21.672 1 33.59 141 ALA A CA 1
ATOM 1122 C C . ALA A 1 141 ? 3.137 25.828 22.703 1 33.59 141 ALA A C 1
ATOM 1124 O O . ALA A 1 141 ? 1.999 26.156 22.359 1 33.59 141 ALA A O 1
ATOM 1125 N N . PRO A 1 142 ? 3.455 25.672 24.047 1 36.34 142 PRO A N 1
ATOM 1126 C CA . PRO A 1 142 ? 2.613 26.359 25.031 1 36.34 142 PRO A CA 1
ATOM 1127 C C . PRO A 1 142 ? 2.295 27.797 24.656 1 36.34 142 PRO A C 1
ATOM 1129 O O . PRO A 1 142 ? 3.086 28.453 23.969 1 36.34 142 PRO A O 1
ATOM 1132 N N . MET B 1 1 ? -10.727 34.5 56.469 1 26.27 1 MET B N 1
ATOM 1133 C CA . MET B 1 1 ? -9.57 33.719 56 1 26.27 1 MET B CA 1
ATOM 1134 C C . MET B 1 1 ? -9.914 32.938 54.719 1 26.27 1 MET B C 1
ATOM 1136 O O . MET B 1 1 ? -10.625 31.938 54.781 1 26.27 1 MET B O 1
ATOM 1140 N N . GLY B 1 2 ? -10.258 33.625 53.625 1 31.27 2 GLY B N 1
ATOM 1141 C CA . GLY B 1 2 ? -10.898 33.281 52.375 1 31.27 2 GLY B CA 1
ATOM 1142 C C . GLY B 1 2 ? -10.023 32.406 51.469 1 31.27 2 GLY B C 1
ATOM 1143 O O . GLY B 1 2 ? -8.922 32.812 51.094 1 31.27 2 GLY B O 1
ATOM 1144 N N . LYS B 1 3 ? -10.039 31.016 51.688 1 28.64 3 LYS B N 1
ATOM 1145 C CA . LYS B 1 3 ? -9.242 30.062 50.938 1 28.64 3 LYS B CA 1
ATOM 1146 C C . LYS B 1 3 ? -9.445 30.234 49.438 1 28.64 3 LYS B C 1
ATOM 1148 O O . LYS B 1 3 ? -10.578 30.219 48.938 1 28.64 3 LYS B O 1
ATOM 1153 N N . ARG B 1 4 ? -8.562 30.922 48.719 1 32.94 4 ARG B N 1
ATOM 1154 C CA . ARG B 1 4 ? -8.352 31.016 47.281 1 32.94 4 ARG B CA 1
ATOM 1155 C C . ARG B 1 4 ? -8.297 29.641 46.625 1 32.94 4 ARG B C 1
ATOM 1157 O O . ARG B 1 4 ? -7.41 28.844 46.938 1 32.94 4 ARG B O 1
ATOM 1164 N N . SER B 1 5 ? -9.453 28.984 46.406 1 29.36 5 SER B N 1
ATOM 1165 C CA . SER B 1 5 ? -9.531 27.734 45.656 1 29.36 5 SER B CA 1
ATOM 1166 C C . SER B 1 5 ? -8.758 27.844 44.344 1 29.36 5 SER B C 1
ATOM 1168 O O . SER B 1 5 ? -9.086 28.656 43.5 1 29.36 5 SER B O 1
ATOM 1170 N N . LYS B 1 6 ? -7.449 27.781 44.406 1 30.84 6 LYS B N 1
ATOM 1171 C CA . LYS B 1 6 ? -6.629 27.641 43.219 1 30.84 6 LYS B CA 1
ATOM 1172 C C . LYS B 1 6 ? -7.207 26.594 42.281 1 30.84 6 LYS B C 1
ATOM 1174 O O . LYS B 1 6 ? -7.34 25.422 42.625 1 30.84 6 LYS B O 1
ATOM 1179 N N . LEU B 1 7 ? -8.227 26.969 41.531 1 31.05 7 LEU B N 1
ATOM 1180 C CA . LEU B 1 7 ? -8.703 26.172 40.406 1 31.05 7 LEU B CA 1
ATOM 1181 C C . LEU B 1 7 ? -7.527 25.625 39.625 1 31.05 7 LEU B C 1
ATOM 1183 O O . LEU B 1 7 ? -6.746 26.375 39.031 1 31.05 7 LEU B O 1
ATOM 1187 N N . CYS B 1 8 ? -6.832 24.609 40.156 1 28.78 8 CYS B N 1
ATOM 1188 C CA . CYS B 1 8 ? -5.867 23.812 39.375 1 28.78 8 CYS B CA 1
ATOM 1189 C C . CYS B 1 8 ? -6.371 23.562 37.969 1 28.78 8 CYS B C 1
ATOM 1191 O O . CYS B 1 8 ? -7.371 22.875 37.781 1 28.78 8 CYS B O 1
ATOM 1193 N N . TRP B 1 9 ? -6.52 24.656 37.188 1 28.56 9 TRP B N 1
ATOM 1194 C CA . TRP B 1 9 ? -6.637 24.391 35.75 1 28.56 9 TRP B CA 1
ATOM 1195 C C . TRP B 1 9 ? -5.773 23.203 35.344 1 28.56 9 TRP B C 1
ATOM 1197 O O . TRP B 1 9 ? -4.543 23.266 35.438 1 28.56 9 TRP B O 1
ATOM 1207 N N . SER B 1 10 ? -6.156 21.953 35.781 1 29.38 10 SER B N 1
ATOM 1208 C CA . SER B 1 10 ? -5.594 20.75 35.219 1 29.38 10 SER B CA 1
ATOM 1209 C C . SER B 1 10 ? -5.242 20.938 33.75 1 29.38 10 SER B C 1
ATOM 1211 O O . SER B 1 10 ? -6.09 21.344 32.938 1 29.38 10 SER B O 1
ATOM 1213 N N . ARG B 1 11 ? -4.176 21.547 33.406 1 29.97 11 ARG B N 1
ATOM 1214 C CA . ARG B 1 11 ? -3.516 21.484 32.125 1 29.97 11 ARG B CA 1
ATOM 1215 C C . ARG B 1 11 ? -3.822 20.156 31.422 1 29.97 11 ARG B C 1
ATOM 1217 O O . ARG B 1 11 ? -3.383 19.094 31.859 1 29.97 11 ARG B O 1
ATOM 1224 N N . ARG B 1 12 ? -5.086 19.891 31.031 1 28.72 12 ARG B N 1
ATOM 1225 C CA . ARG B 1 12 ? -5.414 18.797 30.125 1 28.72 12 ARG B CA 1
ATOM 1226 C C . ARG B 1 12 ? -4.254 18.5 29.188 1 28.72 12 ARG B C 1
ATOM 1228 O O . ARG B 1 12 ? -3.834 19.375 28.422 1 28.72 12 ARG B O 1
ATOM 1235 N N . LYS B 1 13 ? -3.24 17.828 29.656 1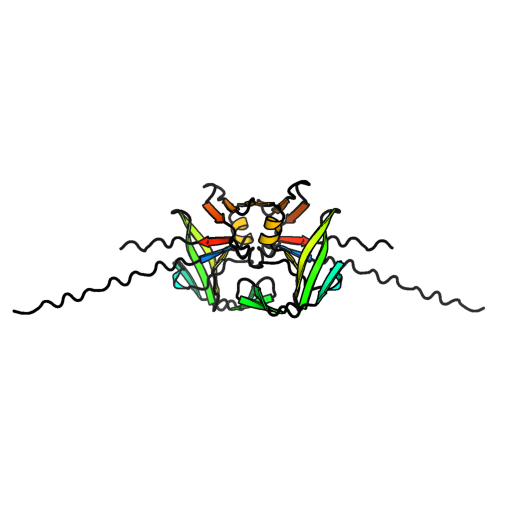 32.31 13 LYS B N 1
ATOM 1236 C CA . LYS B 1 13 ? -2.242 17.156 28.828 1 32.31 13 LYS B CA 1
ATOM 1237 C C . LYS B 1 13 ? -2.812 16.812 27.453 1 32.31 13 LYS B C 1
ATOM 1239 O O . LYS B 1 13 ? -3.768 16.031 27.359 1 32.31 13 LYS B O 1
ATOM 1244 N N . ARG B 1 14 ? -3.029 17.781 26.641 1 31.42 14 ARG B N 1
ATOM 1245 C CA . ARG B 1 14 ? -3.268 17.469 25.25 1 31.42 14 ARG B CA 1
ATOM 1246 C C . ARG B 1 14 ? -2.561 16.172 24.859 1 31.42 14 ARG B C 1
ATOM 1248 O O . ARG B 1 14 ? -1.331 16.094 24.891 1 31.42 14 ARG B O 1
ATOM 1255 N N . ARG B 1 15 ? -3.047 15.047 25.328 1 32.56 15 ARG B N 1
ATOM 1256 C CA . ARG B 1 15 ? -2.586 13.773 24.781 1 32.56 15 ARG B CA 1
ATOM 1257 C C . ARG B 1 15 ? -2.074 13.93 23.359 1 32.56 15 ARG B C 1
ATOM 1259 O O . ARG B 1 15 ? -2.82 14.344 22.469 1 32.56 15 ARG B O 1
ATOM 1266 N N . ARG B 1 16 ? -0.825 14.312 23.219 1 36.56 16 ARG B N 1
ATOM 1267 C CA . ARG B 1 16 ? -0.14 14.188 21.938 1 36.56 16 ARG B CA 1
ATOM 1268 C C . ARG B 1 16 ? -0.682 13 21.141 1 36.56 16 ARG B C 1
ATOM 1270 O O . ARG B 1 16 ? -0.422 11.844 21.469 1 36.56 16 ARG B O 1
ATOM 1277 N N . ARG B 1 17 ? -1.977 13.031 20.859 1 38.5 17 ARG B N 1
ATOM 1278 C CA . ARG B 1 17 ? -2.471 11.938 20.031 1 38.5 17 ARG B CA 1
ATOM 1279 C C . ARG B 1 17 ? -1.505 11.648 18.875 1 38.5 17 ARG B C 1
ATOM 1281 O O . ARG B 1 17 ? -1.255 12.516 18.047 1 38.5 17 ARG B O 1
ATOM 1288 N N . ARG B 1 18 ? -0.451 11.023 19.219 1 42.44 18 ARG B N 1
ATOM 1289 C CA . ARG B 1 18 ? 0.359 10.406 18.172 1 42.44 18 ARG B CA 1
ATOM 1290 C C . ARG B 1 18 ? -0.518 9.875 17.047 1 42.44 18 ARG B C 1
ATOM 1292 O O . ARG B 1 18 ? -1.325 8.969 17.25 1 42.44 18 ARG B O 1
ATOM 1299 N N . ARG B 1 19 ? -0.917 10.914 16.219 1 51.06 19 ARG B N 1
ATOM 1300 C CA . ARG B 1 19 ? -1.784 10.477 15.125 1 51.06 19 ARG B CA 1
ATOM 1301 C C . ARG B 1 19 ? -1.015 9.633 14.117 1 51.06 19 ARG B C 1
ATOM 1303 O O . ARG B 1 19 ? 0.055 10.031 13.648 1 51.06 19 ARG B O 1
ATOM 1310 N N . ARG B 1 20 ? -1.144 8.414 14.242 1 53.81 20 ARG B N 1
ATOM 1311 C CA . ARG B 1 20 ? -0.525 7.363 13.445 1 53.81 20 ARG B CA 1
ATOM 1312 C C . ARG B 1 20 ? -0.957 7.453 11.984 1 53.81 20 ARG B C 1
ATOM 1314 O O . ARG B 1 20 ? -2.119 7.742 11.688 1 53.81 20 ARG B O 1
ATOM 1321 N N . ALA B 1 21 ? 0.069 7.82 11.141 1 56.84 21 ALA B N 1
ATOM 1322 C CA . ALA B 1 21 ? -0.224 7.641 9.719 1 56.84 21 ALA B CA 1
ATOM 1323 C C . ALA B 1 21 ? 0.374 6.336 9.195 1 56.84 21 ALA B C 1
ATOM 1325 O O . ALA B 1 21 ? 1.396 5.867 9.703 1 56.84 21 ALA B O 1
ATOM 1326 N N . SER B 1 22 ? -0.449 5.547 8.602 1 59.19 22 SER B N 1
ATOM 1327 C CA . SER B 1 22 ? 0.066 4.328 7.988 1 59.19 22 SER B CA 1
ATOM 1328 C C . SER B 1 22 ? 0.279 4.516 6.488 1 59.19 22 SER B C 1
ATOM 1330 O O . SER B 1 22 ? -0.441 5.285 5.844 1 59.19 22 SER B O 1
ATOM 1332 N N . LEU B 1 23 ? 1.521 4.168 6.031 1 57.78 23 LEU B N 1
ATOM 1333 C CA . LEU B 1 23 ? 1.711 4.105 4.586 1 57.78 23 LEU B CA 1
ATOM 1334 C C . LEU B 1 23 ? 0.726 3.133 3.951 1 57.78 23 LEU B C 1
ATOM 1336 O O . LEU B 1 23 ? 0.557 2.01 4.43 1 57.78 23 LEU B O 1
ATOM 1340 N N . ASN B 1 24 ? -0.271 3.74 3.24 1 53.22 24 ASN B N 1
ATOM 1341 C CA . ASN B 1 24 ? -1.358 2.998 2.609 1 53.22 24 ASN B CA 1
ATOM 1342 C C . ASN B 1 24 ? -0.864 1.693 1.993 1 53.22 24 ASN B C 1
ATOM 1344 O O . ASN B 1 24 ? -1.595 0.701 1.963 1 53.22 24 ASN B O 1
ATOM 1348 N N . GLY B 1 25 ? 0.172 1.593 1.368 1 51.34 25 GLY B N 1
ATOM 1349 C CA . GLY B 1 25 ? 0.541 0.42 0.591 1 51.34 25 GLY B CA 1
ATOM 1350 C C . GLY B 1 25 ? 0.64 -0.842 1.427 1 51.34 25 GLY B C 1
ATOM 1351 O O . GLY B 1 25 ? 0.659 -1.95 0.887 1 51.34 25 GLY B O 1
ATOM 1352 N N . SER B 1 26 ? 0.612 -0.62 2.756 1 51.62 26 SER B N 1
ATOM 1353 C CA . SER B 1 26 ? 0.854 -1.82 3.551 1 51.62 26 SER B CA 1
ATOM 1354 C C . SER B 1 26 ? -0.441 -2.355 4.148 1 51.62 26 SER B C 1
ATOM 1356 O O . SER B 1 26 ? -0.419 -3.057 5.164 1 51.62 26 SER B O 1
ATOM 1358 N N . ARG B 1 27 ? -1.525 -2.123 3.398 1 57.88 27 ARG B N 1
ATOM 1359 C CA . ARG B 1 27 ? -2.758 -2.262 4.168 1 57.88 27 ARG B CA 1
ATOM 1360 C C . ARG B 1 27 ? -3.215 -3.715 4.211 1 57.88 27 ARG B C 1
ATOM 1362 O O . ARG B 1 27 ? -4.145 -4.059 4.945 1 57.88 27 ARG B O 1
ATOM 1369 N N . CYS B 1 28 ? -2.428 -4.488 3.51 1 67.88 28 CYS B N 1
ATOM 1370 C CA . CYS B 1 28 ? -2.838 -5.875 3.688 1 67.88 28 CYS B CA 1
ATOM 1371 C C . CYS B 1 28 ? -1.707 -6.707 4.277 1 67.88 28 CYS B C 1
ATOM 1373 O O . CYS B 1 28 ? -0.608 -6.75 3.723 1 67.88 28 CYS B O 1
ATOM 1375 N N . SER B 1 29 ? -2.041 -7.266 5.34 1 74.44 29 SER B N 1
ATOM 1376 C CA . SER B 1 29 ? -1.05 -8.109 6.004 1 74.44 29 SER B CA 1
ATOM 1377 C C . SER B 1 29 ? -0.709 -9.328 5.156 1 74.44 29 SER B C 1
ATOM 1379 O O . SER B 1 29 ? 0.364 -9.922 5.309 1 74.44 29 SER B O 1
ATOM 1381 N N . ASN B 1 30 ? -1.641 -9.633 4.176 1 82.88 30 ASN B N 1
ATOM 1382 C CA . ASN B 1 30 ? -1.431 -10.812 3.35 1 82.88 30 ASN B CA 1
ATOM 1383 C C . ASN B 1 30 ? -1.784 -10.547 1.89 1 82.88 30 ASN B C 1
ATOM 1385 O O . ASN B 1 30 ? -2.592 -9.664 1.593 1 82.88 30 ASN B O 1
ATOM 1389 N N . HIS B 1 31 ? -1.116 -11.367 1.032 1 86.75 31 HIS B N 1
ATOM 1390 C CA . HIS B 1 31 ? -1.564 -11.375 -0.356 1 86.75 31 HIS B CA 1
ATOM 1391 C C . HIS B 1 31 ? -3.016 -11.836 -0.464 1 86.75 31 HIS B C 1
ATOM 1393 O O . HIS B 1 31 ? -3.438 -12.75 0.247 1 86.75 31 HIS B O 1
ATOM 1399 N N . MET B 1 32 ? -3.691 -11.203 -1.347 1 86 32 MET B N 1
ATOM 1400 C CA . MET B 1 32 ? -5.098 -11.539 -1.53 1 86 32 MET B CA 1
ATOM 1401 C C . MET B 1 32 ? -5.43 -11.703 -3.01 1 86 32 MET B C 1
ATOM 1403 O O . MET B 1 32 ? -4.91 -10.969 -3.852 1 86 32 MET B O 1
ATOM 1407 N N . CYS B 1 33 ? -6.262 -12.688 -3.277 1 88.38 33 CYS B N 1
ATOM 1408 C CA . CYS B 1 33 ? -6.703 -12.984 -4.633 1 88.38 33 CYS B CA 1
ATOM 1409 C C . CYS B 1 33 ? -8.203 -13.273 -4.672 1 88.38 33 CYS B C 1
ATOM 1411 O O . CYS B 1 33 ? -8.727 -13.953 -3.787 1 88.38 33 CYS B O 1
ATOM 1413 N N . GLY B 1 34 ? -8.867 -12.742 -5.648 1 86.06 34 GLY B N 1
ATOM 1414 C CA . GLY B 1 34 ? -10.297 -12.961 -5.793 1 86.06 34 GLY B CA 1
ATOM 1415 C C . GLY B 1 34 ? -10.633 -14.078 -6.77 1 86.06 34 GLY B C 1
ATOM 1416 O O . GLY B 1 34 ? -11.805 -14.414 -6.953 1 86.06 34 GLY B O 1
ATOM 1417 N N . ASP B 1 35 ? -9.664 -14.664 -7.395 1 86.81 35 ASP B N 1
ATOM 1418 C CA . ASP B 1 35 ? -9.852 -15.672 -8.438 1 86.81 35 ASP B CA 1
ATOM 1419 C C . ASP B 1 35 ? -9.289 -17.031 -7.996 1 86.81 35 ASP B C 1
ATOM 1421 O O . ASP B 1 35 ? -8.078 -17.25 -8.055 1 86.81 35 ASP B O 1
ATOM 1425 N N . ARG B 1 36 ? -10.188 -17.938 -7.762 1 88.69 36 ARG B N 1
ATOM 1426 C CA . ARG B 1 36 ? -9.789 -19.25 -7.262 1 88.69 36 ARG B CA 1
ATOM 1427 C C . ARG B 1 36 ? -8.945 -20 -8.281 1 88.69 36 ARG B C 1
ATOM 1429 O O . ARG B 1 36 ? -8.07 -20.797 -7.918 1 88.69 36 ARG B O 1
ATOM 1436 N N . SER B 1 37 ? -9.172 -19.766 -9.555 1 86.75 37 SER B N 1
ATOM 1437 C CA . SER B 1 37 ? -8.508 -20.516 -10.617 1 86.75 37 SER B CA 1
ATOM 1438 C C . SER B 1 37 ? -7.016 -20.203 -10.664 1 86.75 37 SER B C 1
ATOM 1440 O O . SER B 1 37 ? -6.246 -20.938 -11.289 1 86.75 37 SER B O 1
ATOM 1442 N N . MET B 1 38 ? -6.594 -19.25 -9.953 1 85.5 38 MET B N 1
ATOM 1443 C CA . MET B 1 38 ? -5.191 -18.844 -9.961 1 85.5 38 MET B CA 1
ATOM 1444 C C . MET B 1 38 ? -4.383 -19.641 -8.945 1 85.5 38 MET B C 1
ATOM 1446 O O . MET B 1 38 ? -3.152 -19.625 -8.961 1 85.5 38 MET B O 1
ATOM 1450 N N . PHE B 1 39 ? -5.066 -20.375 -8.148 1 90.62 39 PHE B N 1
ATOM 1451 C CA . PHE B 1 39 ? -4.383 -21.109 -7.086 1 90.62 39 PHE B CA 1
ATOM 1452 C C . PHE B 1 39 ? -3.893 -22.469 -7.582 1 90.62 39 PHE B C 1
ATOM 1454 O O . PHE B 1 39 ? -4.605 -23.156 -8.312 1 90.62 39 PHE B O 1
ATOM 1461 N N . LYS B 1 40 ? -2.719 -22.75 -7.281 1 92.62 40 LYS B N 1
ATOM 1462 C CA . LYS B 1 40 ? -2.193 -24.094 -7.512 1 92.62 40 LYS B CA 1
ATOM 1463 C C . LYS B 1 40 ? -2.67 -25.062 -6.438 1 92.62 40 LYS B C 1
ATOM 1465 O O . LYS B 1 40 ? -3.025 -26.203 -6.738 1 92.62 40 LYS B O 1
ATOM 1470 N N . GLU B 1 41 ? -2.551 -24.641 -5.242 1 94.75 41 GLU B N 1
ATOM 1471 C CA . GLU B 1 41 ? -3.041 -25.328 -4.059 1 94.75 41 GLU B CA 1
ATOM 1472 C C . GLU B 1 41 ? -3.852 -24.406 -3.162 1 94.75 41 GLU B C 1
ATOM 1474 O O . GLU B 1 41 ? -3.451 -23.266 -2.912 1 94.75 41 GLU B O 1
ATOM 1479 N N . ILE B 1 42 ? -5.027 -24.938 -2.707 1 93.5 42 ILE B N 1
ATOM 1480 C CA . ILE B 1 42 ? -5.863 -24.109 -1.85 1 93.5 42 ILE B CA 1
ATOM 1481 C C . ILE B 1 42 ? -6.586 -24.984 -0.827 1 93.5 42 ILE B C 1
ATOM 1483 O O . ILE B 1 42 ? -7.02 -26.094 -1.147 1 93.5 42 ILE B O 1
ATOM 1487 N N . GLU B 1 43 ? -6.531 -24.484 0.365 1 93.44 43 GLU B N 1
ATOM 1488 C CA . GLU B 1 43 ? -7.332 -25.062 1.44 1 93.44 43 GLU B CA 1
ATOM 1489 C C . GLU B 1 43 ? -8.492 -24.156 1.823 1 93.44 43 GLU B C 1
ATOM 1491 O O . GLU B 1 43 ? -8.281 -22.984 2.15 1 93.44 43 GLU B O 1
ATOM 1496 N N . ASP B 1 44 ? -9.664 -24.719 1.735 1 89.88 44 ASP B N 1
ATOM 1497 C CA . ASP B 1 44 ? -10.82 -23.922 2.129 1 89.88 44 ASP B CA 1
ATOM 1498 C C . ASP B 1 44 ? -10.812 -23.641 3.629 1 89.88 44 ASP B C 1
ATOM 1500 O O . ASP B 1 44 ? -10.453 -24.5 4.426 1 89.88 44 ASP B O 1
ATOM 1504 N N . CYS B 1 45 ? -10.852 -22.344 3.844 1 79.06 45 CYS B N 1
ATOM 1505 C CA . CYS B 1 45 ? -10.914 -22.031 5.266 1 79.06 45 CYS B CA 1
ATOM 1506 C C . CYS B 1 45 ? -12.055 -21.062 5.559 1 79.06 45 CYS B C 1
ATOM 1508 O O . CYS B 1 45 ? -12.453 -20.281 4.691 1 79.06 45 CYS B O 1
ATOM 1510 N N . SER B 1 46 ? -12.805 -21.281 6.578 1 69.88 46 SER B N 1
ATOM 1511 C CA . SER B 1 46 ? -13.781 -20.328 7.07 1 69.88 46 SER B CA 1
ATOM 1512 C C . SER B 1 46 ? -13.125 -19.297 7.988 1 69.88 46 SER B C 1
ATOM 1514 O O . SER B 1 46 ? -13.234 -19.391 9.211 1 69.88 46 SER B O 1
ATOM 1516 N N . LYS B 1 47 ? -11.898 -18.875 7.531 1 62.81 47 LYS B N 1
ATOM 1517 C CA . LYS B 1 47 ? -11.086 -18.109 8.461 1 62.81 47 LYS B CA 1
ATOM 1518 C C . LYS B 1 47 ? -11.695 -16.719 8.695 1 62.81 47 LYS B C 1
ATOM 1520 O O . LYS B 1 47 ? -11.07 -15.859 9.328 1 62.81 47 LYS B O 1
ATOM 1525 N N . GLY B 1 48 ? -12.914 -16.625 8.461 1 71.25 48 GLY B N 1
ATOM 1526 C CA . GLY B 1 48 ? -13.484 -15.375 8.938 1 71.25 48 GLY B CA 1
ATOM 1527 C C . GLY B 1 48 ? -13.164 -14.195 8.047 1 71.25 48 GLY B C 1
ATOM 1528 O O . GLY B 1 48 ? -13 -14.352 6.832 1 71.25 48 GLY B O 1
ATOM 1529 N N . TYR B 1 49 ? -13.125 -12.977 8.75 1 70.19 49 TYR B N 1
ATOM 1530 C CA . TYR B 1 49 ? -12.953 -11.688 8.094 1 70.19 49 TYR B CA 1
ATOM 1531 C C . TYR B 1 49 ? -11.562 -11.125 8.344 1 70.19 49 TYR B C 1
ATOM 1533 O O . TYR B 1 49 ? -10.984 -11.344 9.414 1 70.19 49 TYR B O 1
ATOM 1541 N N . ILE B 1 50 ? -10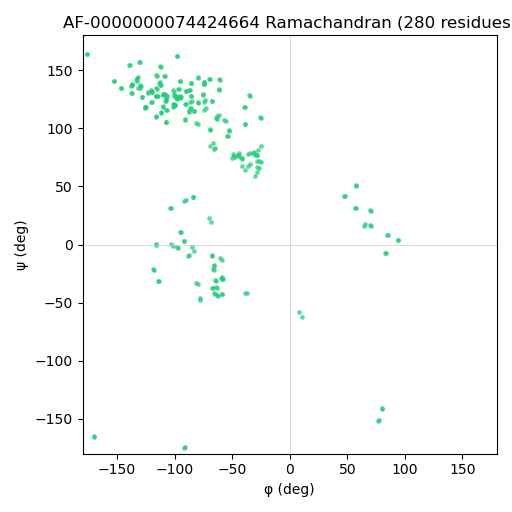.891 -10.805 7.293 1 67.12 50 ILE B N 1
ATOM 1542 C CA . ILE B 1 50 ? -9.633 -10.086 7.465 1 67.12 50 ILE B CA 1
ATOM 1543 C C . ILE B 1 50 ? -9.883 -8.586 7.312 1 67.12 50 ILE B C 1
ATOM 1545 O O . ILE B 1 50 ? -10.828 -8.164 6.648 1 67.12 50 ILE B O 1
ATOM 1549 N N . LYS B 1 51 ? -9.148 -7.883 8.211 1 59.5 51 LYS B N 1
ATOM 1550 C CA . LYS B 1 51 ? -9.266 -6.43 8.141 1 59.5 51 LYS B CA 1
ATOM 1551 C C . LYS B 1 51 ? -8.227 -5.836 7.195 1 59.5 51 LYS B C 1
ATOM 1553 O O . LYS B 1 51 ? -7.074 -6.281 7.172 1 59.5 51 LYS B O 1
ATOM 1558 N N . CYS B 1 52 ? -8.719 -5.152 6.199 1 58.41 52 CYS B N 1
ATOM 1559 C CA . CYS B 1 52 ? -7.84 -4.355 5.348 1 58.41 52 CYS B CA 1
ATOM 1560 C C . CYS B 1 52 ? -7.801 -2.906 5.809 1 58.41 52 CYS B C 1
ATOM 1562 O O . CYS B 1 52 ? -8.82 -2.361 6.246 1 58.41 52 CYS B O 1
ATOM 1564 N N . GLY B 1 53 ? -6.629 -2.387 6.016 1 55.66 53 GLY B N 1
ATOM 1565 C CA . GLY B 1 53 ? -6.301 -1.035 6.441 1 55.66 53 GLY B CA 1
ATOM 1566 C C . GLY B 1 53 ? -7.516 -0.225 6.848 1 55.66 53 GLY B C 1
ATOM 1567 O O . GLY B 1 53 ? -7.496 0.46 7.875 1 55.66 53 GLY B O 1
ATOM 1568 N N . ASN B 1 54 ? -8.547 -0 5.996 1 53.72 54 ASN B N 1
ATOM 1569 C CA . ASN B 1 54 ? -9.641 0.862 6.43 1 53.72 54 ASN B CA 1
ATOM 1570 C C . ASN B 1 54 ? -10.766 0.058 7.078 1 53.72 54 ASN B C 1
ATOM 1572 O O . ASN B 1 54 ? -11.938 0.38 6.906 1 53.72 54 ASN B O 1
ATOM 1576 N N . ASN B 1 55 ? -10.281 -0.864 7.754 1 54.78 55 ASN B N 1
ATOM 1577 C CA . ASN B 1 55 ? -11.281 -1.626 8.5 1 54.78 55 ASN B CA 1
ATOM 1578 C C . ASN B 1 55 ? -12.234 -2.363 7.574 1 54.78 55 ASN B C 1
ATOM 1580 O O . ASN B 1 55 ? -13.383 -2.625 7.938 1 54.78 55 ASN B O 1
ATOM 1584 N N . LEU B 1 56 ? -11.789 -2.416 6.438 1 58.72 56 LEU B N 1
ATOM 1585 C CA . LEU B 1 56 ? -12.633 -3.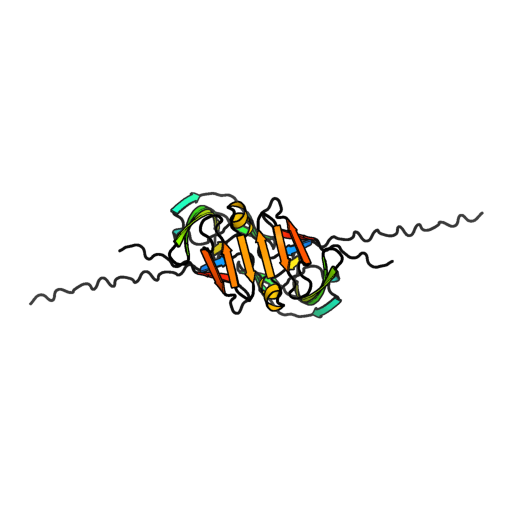205 5.551 1 58.72 56 LEU B CA 1
ATOM 1586 C C . LEU B 1 56 ? -12.516 -4.691 5.863 1 58.72 56 LEU B C 1
ATOM 1588 O O . LEU B 1 56 ? -11.406 -5.211 6 1 58.72 56 LEU B O 1
ATOM 1592 N N . LYS B 1 57 ? -13.719 -5.121 6.258 1 65.69 57 LYS B N 1
ATOM 1593 C CA . LYS B 1 57 ? -13.773 -6.555 6.527 1 65.69 57 LYS B CA 1
ATOM 1594 C C . LYS B 1 57 ? -14.078 -7.34 5.254 1 65.69 57 LYS B C 1
ATOM 1596 O O . LYS B 1 57 ? -15.039 -7.027 4.543 1 65.69 57 LYS B O 1
ATOM 1601 N N . MET B 1 58 ? -13.164 -8.18 4.84 1 75.69 58 MET B N 1
ATOM 1602 C CA . MET B 1 58 ? -13.367 -9.039 3.678 1 75.69 58 MET B CA 1
ATOM 1603 C C . MET B 1 58 ? -13.445 -10.508 4.09 1 75.69 58 MET B C 1
ATOM 1605 O O . MET B 1 58 ? -12.727 -10.938 4.988 1 75.69 58 MET B O 1
ATOM 1609 N N . LYS B 1 59 ? -14.344 -11.18 3.457 1 82.5 59 LYS B N 1
ATOM 1610 C CA . LYS B 1 59 ? -14.516 -12.594 3.787 1 82.5 59 LYS B CA 1
ATOM 1611 C C . LYS B 1 59 ? -13.453 -13.453 3.107 1 82.5 59 LYS B C 1
ATOM 1613 O O . LYS B 1 59 ? -13.328 -13.438 1.88 1 82.5 59 LYS B O 1
ATOM 1618 N N . VAL B 1 60 ? -12.734 -14.164 3.943 1 88.06 60 VAL B N 1
ATOM 1619 C CA . VAL B 1 60 ? -11.734 -15.102 3.443 1 88.06 60 VAL B CA 1
ATOM 1620 C C . VAL B 1 60 ? -12.344 -16.5 3.352 1 88.06 60 VAL B C 1
ATOM 1622 O O . VAL B 1 60 ? -12.891 -17.016 4.328 1 88.06 60 VAL B O 1
ATOM 1625 N N . VAL B 1 61 ? -12.188 -17.047 2.152 1 91.81 61 VAL B N 1
ATOM 1626 C CA . VAL B 1 61 ? -12.828 -18.359 1.981 1 91.81 61 VAL B CA 1
ATOM 1627 C C . VAL B 1 61 ? -11.773 -19.422 1.721 1 91.81 61 VAL B C 1
ATOM 1629 O O . VAL B 1 61 ? -12.102 -20.594 1.552 1 91.81 61 VAL B O 1
ATOM 1632 N N . GLY B 1 62 ? -10.555 -19.016 1.702 1 93.56 62 GLY B N 1
ATOM 1633 C CA . GLY B 1 62 ? -9.492 -20 1.496 1 93.56 62 GLY B CA 1
ATOM 1634 C C . GLY B 1 62 ? -8.102 -19.391 1.6 1 93.56 62 GLY B C 1
ATOM 1635 O O . GLY B 1 62 ? -7.957 -18.156 1.637 1 93.56 62 GLY B O 1
ATOM 1636 N N . LYS B 1 63 ? -7.195 -20.328 1.745 1 93.56 63 LYS B N 1
ATOM 1637 C CA . LYS B 1 63 ? -5.773 -19.984 1.764 1 93.56 63 LYS B CA 1
ATOM 1638 C C . LYS B 1 63 ? -4.957 -20.984 0.957 1 93.56 63 LYS B C 1
ATOM 1640 O O . LYS B 1 63 ? -5.207 -22.188 1.021 1 93.56 63 LYS B O 1
ATOM 1645 N N . GLY B 1 64 ? -4.023 -20.375 0.172 1 94.5 64 GLY B N 1
ATOM 1646 C CA . GLY B 1 64 ? -3.248 -21.281 -0.658 1 94.5 64 GLY B CA 1
ATOM 1647 C C . GLY B 1 64 ? -2.062 -20.609 -1.328 1 94.5 64 GLY B C 1
ATOM 1648 O O . GLY B 1 64 ? -1.521 -19.625 -0.811 1 94.5 64 GLY B O 1
ATOM 1649 N N . SER B 1 65 ? -1.524 -21.375 -2.361 1 94.69 65 SER B N 1
ATOM 1650 C CA . SER B 1 65 ? -0.385 -20.875 -3.127 1 94.69 65 SER B CA 1
ATOM 1651 C C . SER B 1 65 ? -0.763 -20.641 -4.582 1 94.69 65 SER B C 1
ATOM 1653 O O . SER B 1 65 ? -1.672 -21.281 -5.113 1 94.69 65 SER B O 1
ATOM 1655 N N . MET B 1 66 ? -0.119 -19.578 -5.117 1 89.75 66 MET B N 1
ATOM 1656 C CA . MET B 1 66 ? -0.341 -19.219 -6.52 1 89.75 66 MET B CA 1
ATOM 1657 C C . MET B 1 66 ? 0.984 -19.031 -7.25 1 89.75 66 MET B C 1
ATOM 1659 O O . MET B 1 66 ? 2.023 -18.828 -6.617 1 89.75 66 MET B O 1
ATOM 1663 N N . GLU B 1 67 ? 0.891 -19.188 -8.594 1 83.75 67 GLU B N 1
ATOM 1664 C CA . GLU B 1 67 ? 2.029 -18.875 -9.453 1 83.75 67 GLU B CA 1
ATOM 1665 C C . GLU B 1 67 ? 1.764 -17.625 -10.281 1 83.75 67 GLU B C 1
ATOM 1667 O O . GLU B 1 67 ? 0.744 -17.531 -10.969 1 83.75 67 GLU B O 1
ATOM 1672 N N . ILE B 1 68 ? 2.602 -16.688 -10.039 1 76.38 68 ILE B N 1
ATOM 1673 C CA . ILE B 1 68 ? 2.486 -15.484 -10.844 1 76.38 68 ILE B CA 1
ATOM 1674 C C . ILE B 1 68 ? 3.705 -15.352 -11.758 1 76.38 68 ILE B C 1
ATOM 1676 O O . ILE B 1 68 ? 4.832 -15.633 -11.336 1 76.38 68 ILE B O 1
ATOM 1680 N N . VAL B 1 69 ? 3.412 -14.984 -12.938 1 74.06 69 VAL B N 1
ATOM 1681 C CA . VAL B 1 69 ? 4.496 -14.859 -13.906 1 74.06 69 VAL B CA 1
ATOM 1682 C C . VAL B 1 69 ? 4.766 -13.383 -14.195 1 74.06 69 VAL B C 1
ATOM 1684 O O . VAL B 1 69 ? 3.863 -12.648 -14.594 1 74.06 69 VAL B O 1
ATOM 1687 N N . PHE B 1 70 ? 5.961 -13.023 -13.812 1 70.56 70 PHE B N 1
ATOM 1688 C CA . PHE B 1 70 ? 6.41 -11.672 -14.125 1 70.56 70 PHE B CA 1
ATOM 1689 C C . PHE B 1 70 ? 7.613 -11.703 -15.062 1 70.56 70 PHE B C 1
ATOM 1691 O O . PHE B 1 70 ? 8.617 -12.352 -14.766 1 70.56 70 PHE B O 1
ATOM 1698 N N . ASN B 1 71 ? 7.527 -10.953 -16.188 1 68.69 71 ASN B N 1
ATOM 1699 C CA . ASN B 1 71 ? 8.609 -10.914 -17.156 1 68.69 71 ASN B CA 1
ATOM 1700 C C . ASN B 1 71 ? 9.125 -12.305 -17.484 1 68.69 71 ASN B C 1
ATOM 1702 O O . ASN B 1 71 ? 10.336 -12.539 -17.516 1 68.69 71 ASN B O 1
ATOM 1706 N N . GLY B 1 72 ? 8.281 -13.266 -17.656 1 69.44 72 GLY B N 1
ATOM 1707 C CA . GLY B 1 72 ? 8.625 -14.617 -18.078 1 69.44 72 GLY B CA 1
ATOM 1708 C C . GLY B 1 72 ? 9.094 -15.492 -16.922 1 69.44 72 GLY B C 1
ATOM 1709 O O . GLY B 1 72 ? 9.375 -16.672 -17.125 1 69.44 72 GLY B O 1
ATOM 1710 N N . VAL B 1 73 ? 9.266 -14.898 -15.797 1 71.25 73 VAL B N 1
ATOM 1711 C CA . VAL B 1 73 ? 9.719 -15.664 -14.641 1 71.25 73 VAL B CA 1
ATOM 1712 C C . VAL B 1 73 ? 8.523 -15.984 -13.742 1 71.25 73 VAL B C 1
ATOM 1714 O O . VAL B 1 73 ? 7.734 -15.094 -13.406 1 71.25 73 VAL B O 1
ATOM 1717 N N . ALA B 1 74 ? 8.414 -17.266 -13.43 1 76.19 74 ALA B N 1
ATOM 1718 C CA . ALA B 1 74 ? 7.324 -17.719 -12.57 1 76.19 74 ALA B CA 1
ATOM 1719 C C . ALA B 1 74 ? 7.691 -17.594 -11.094 1 76.19 74 ALA B C 1
ATOM 1721 O O . ALA B 1 74 ? 8.789 -17.969 -10.688 1 76.19 74 ALA B O 1
ATOM 1722 N N . PHE B 1 75 ? 6.816 -16.953 -10.391 1 78.19 75 PHE B N 1
ATOM 1723 C CA . PHE B 1 75 ? 6.988 -16.812 -8.953 1 78.19 75 PHE B CA 1
ATOM 1724 C C . PHE B 1 75 ? 5.883 -17.547 -8.203 1 78.19 75 PHE B C 1
ATOM 1726 O O . PHE B 1 75 ? 4.707 -17.438 -8.555 1 78.19 75 PHE B O 1
ATOM 1733 N N . ASN B 1 76 ? 6.414 -18.359 -7.297 1 85.44 76 ASN B N 1
ATOM 1734 C CA . ASN B 1 76 ? 5.457 -19 -6.406 1 85.44 76 ASN B CA 1
ATOM 1735 C C . ASN B 1 76 ? 5.156 -18.141 -5.184 1 85.44 76 ASN B C 1
ATOM 1737 O O . ASN B 1 76 ? 6.047 -17.875 -4.371 1 85.44 76 ASN B O 1
ATOM 1741 N N . VAL B 1 77 ? 3.951 -17.703 -5.082 1 88.38 77 VAL B N 1
ATOM 1742 C CA . VAL B 1 77 ? 3.516 -16.906 -3.947 1 88.38 77 VAL B CA 1
ATOM 1743 C C . VAL B 1 77 ? 2.723 -17.766 -2.971 1 88.38 77 VAL B C 1
ATOM 1745 O O . VAL B 1 77 ? 1.721 -18.375 -3.346 1 88.38 77 VAL B O 1
ATOM 1748 N N . GLN B 1 78 ? 3.225 -17.812 -1.782 1 92.69 78 GLN B N 1
ATOM 1749 C CA . GLN B 1 78 ? 2.6 -18.625 -0.753 1 92.69 78 GLN B CA 1
ATOM 1750 C C . GLN B 1 78 ? 1.704 -17.797 0.155 1 92.69 78 GLN B C 1
ATOM 1752 O O . GLN B 1 78 ? 1.789 -16.562 0.155 1 92.69 78 GLN B O 1
ATOM 1757 N N . ASP B 1 79 ? 0.807 -18.484 0.88 1 91.69 79 ASP B N 1
ATOM 1758 C CA . ASP B 1 79 ? -0.04 -17.891 1.906 1 91.69 79 ASP B CA 1
ATOM 1759 C C . ASP B 1 79 ? -0.89 -16.75 1.326 1 91.69 79 ASP B C 1
ATOM 1761 O O . ASP B 1 79 ? -0.91 -15.648 1.865 1 91.69 79 ASP B O 1
ATOM 1765 N N . VAL B 1 80 ? -1.524 -17.062 0.278 1 91.69 80 VAL B N 1
ATOM 1766 C CA . VAL B 1 80 ? -2.443 -16.141 -0.369 1 91.69 80 VAL B CA 1
ATOM 1767 C C . VAL B 1 80 ? -3.875 -16.422 0.081 1 91.69 80 VAL B C 1
ATOM 1769 O O . VAL B 1 80 ? -4.305 -17.578 0.097 1 91.69 80 VAL B O 1
ATOM 1772 N N . TYR B 1 81 ? -4.609 -15.414 0.426 1 90.25 81 TYR B N 1
ATOM 1773 C CA . TYR B 1 81 ? -6.004 -15.586 0.813 1 90.25 81 TYR B CA 1
ATOM 1774 C C . TYR B 1 81 ? -6.926 -15.469 -0.396 1 90.25 81 TYR B C 1
ATOM 1776 O O . TYR B 1 81 ? -6.75 -14.578 -1.231 1 90.25 81 TYR B O 1
ATOM 1784 N N . LEU B 1 82 ? -7.793 -16.422 -0.474 1 91.19 82 LEU B N 1
ATOM 1785 C CA . LEU B 1 82 ? -8.906 -16.281 -1.404 1 91.19 82 LEU B CA 1
ATOM 1786 C C . LEU B 1 82 ? -10.031 -15.461 -0.788 1 91.19 82 LEU B C 1
ATOM 1788 O O . LEU B 1 82 ? -10.625 -15.867 0.214 1 91.19 82 LEU B O 1
ATOM 1792 N N . VAL B 1 83 ? -10.242 -14.32 -1.406 1 87.31 83 VAL B N 1
ATOM 1793 C CA . VAL B 1 83 ? -11.219 -13.383 -0.866 1 87.31 83 VAL B CA 1
ATOM 1794 C C . VAL B 1 83 ? -12.375 -13.211 -1.856 1 87.31 83 VAL B C 1
ATOM 1796 O O . VAL B 1 83 ? -12.148 -12.945 -3.041 1 87.31 83 VAL B O 1
ATOM 1799 N N . LEU B 1 84 ? -13.57 -13.266 -1.279 1 82.62 84 LEU B N 1
ATOM 1800 C CA . LEU B 1 84 ? -14.75 -13.141 -2.125 1 82.62 84 LEU B CA 1
ATOM 1801 C C . LEU B 1 84 ? -14.945 -11.703 -2.58 1 82.62 84 LEU B C 1
ATOM 1803 O O . LEU B 1 84 ? -14.734 -10.766 -1.807 1 82.62 84 LEU B O 1
ATOM 1807 N N . ASP B 1 85 ? -15.297 -11.43 -3.791 1 74.56 85 ASP B N 1
ATOM 1808 C CA . ASP B 1 85 ? -15.703 -10.156 -4.367 1 74.56 85 ASP B CA 1
ATOM 1809 C C . ASP B 1 85 ? -14.523 -9.188 -4.457 1 74.56 85 ASP B C 1
ATOM 1811 O O . ASP B 1 85 ? -14.711 -7.973 -4.449 1 74.56 85 ASP B O 1
ATOM 1815 N N . LEU B 1 86 ? -13.383 -9.781 -4.34 1 76.69 86 LEU B N 1
ATOM 1816 C CA . LEU B 1 86 ? -12.211 -8.953 -4.586 1 76.69 86 LEU B CA 1
ATOM 1817 C C . LEU B 1 86 ? -12.039 -8.68 -6.074 1 76.69 86 LEU B C 1
ATOM 1819 O O . LEU B 1 86 ? -11.977 -9.609 -6.879 1 76.69 86 LEU B O 1
ATOM 1823 N N . ARG B 1 87 ? -12.008 -7.434 -6.43 1 69.44 87 ARG B N 1
ATOM 1824 C CA . ARG B 1 87 ? -11.961 -7.074 -7.844 1 69.44 87 ARG B CA 1
ATOM 1825 C C . ARG B 1 87 ? -10.547 -7.203 -8.398 1 69.44 87 ARG B C 1
ATOM 1827 O O . ARG B 1 87 ? -10.359 -7.578 -9.555 1 69.44 87 ARG B O 1
ATOM 1834 N N . HIS B 1 88 ? -9.562 -6.926 -7.574 1 72.75 88 HIS B N 1
ATOM 1835 C CA . HIS B 1 88 ? -8.172 -7.016 -8.008 1 72.75 88 HIS B CA 1
ATOM 1836 C C . HIS B 1 88 ? -7.328 -7.793 -7 1 72.75 88 HIS B C 1
ATOM 1838 O O . HIS B 1 88 ? -7.551 -7.695 -5.789 1 72.75 88 HIS B O 1
ATOM 1844 N N . ASN B 1 89 ? -6.383 -8.547 -7.578 1 78.38 89 ASN B N 1
ATOM 1845 C CA . ASN B 1 89 ? -5.434 -9.211 -6.691 1 78.38 89 ASN B CA 1
ATOM 1846 C C . ASN B 1 89 ? -4.484 -8.219 -6.031 1 78.38 89 ASN B C 1
ATOM 1848 O O . ASN B 1 89 ? -4.047 -7.254 -6.668 1 78.38 89 ASN B O 1
ATOM 1852 N N . LEU B 1 90 ? -4.18 -8.5 -4.75 1 80.25 90 LEU B N 1
ATOM 1853 C CA . LEU B 1 90 ? -3.357 -7.582 -3.971 1 80.25 90 LEU B CA 1
ATOM 1854 C C . LEU B 1 90 ? -2.119 -8.289 -3.432 1 80.25 90 LEU B C 1
ATOM 1856 O O . LEU B 1 90 ? -2.215 -9.383 -2.881 1 80.25 90 LEU B O 1
ATOM 1860 N N . LEU B 1 91 ? -1.044 -7.602 -3.664 1 84.44 91 LEU B N 1
ATOM 1861 C CA . LEU B 1 91 ? 0.205 -8.109 -3.104 1 84.44 91 LEU B CA 1
ATOM 1862 C C . LEU B 1 91 ? 0.586 -7.336 -1.844 1 84.44 91 LEU B C 1
ATOM 1864 O O . LEU B 1 91 ? 0.513 -6.105 -1.815 1 84.44 91 LEU B O 1
ATOM 1868 N N . SER B 1 92 ? 0.934 -8.008 -0.854 1 84.44 92 SER B N 1
ATOM 1869 C CA . SER B 1 92 ? 1.329 -7.426 0.424 1 84.44 92 SER B CA 1
ATOM 1870 C C . SER B 1 92 ? 2.814 -7.082 0.439 1 84.44 92 SER B C 1
ATOM 1872 O O . SER B 1 92 ? 3.664 -7.973 0.34 1 84.44 92 SER B O 1
ATOM 1874 N N . MET B 1 93 ? 3.135 -5.832 0.694 1 86 93 MET B N 1
ATOM 1875 C CA . MET B 1 93 ? 4.531 -5.422 0.824 1 86 93 MET B CA 1
ATOM 1876 C C . MET B 1 93 ? 5.195 -6.117 2.008 1 86 93 MET B C 1
ATOM 1878 O O . MET B 1 93 ? 6.379 -6.449 1.953 1 86 93 MET B O 1
ATOM 1882 N N . GLY B 1 94 ? 4.434 -6.27 3.033 1 86.62 94 GLY B N 1
ATOM 1883 C CA . GLY B 1 94 ? 4.961 -6.945 4.207 1 86.62 94 GLY B CA 1
ATOM 1884 C C . GLY B 1 94 ? 5.355 -8.383 3.941 1 86.62 94 GLY B C 1
ATOM 1885 O O . GLY B 1 94 ? 6.418 -8.836 4.379 1 86.62 94 GLY B O 1
ATOM 1886 N N . GLN B 1 95 ? 4.48 -9.102 3.211 1 88.5 95 GLN B N 1
ATOM 1887 C CA . GLN B 1 95 ? 4.793 -10.484 2.889 1 88.5 95 GLN B CA 1
ATOM 1888 C C . GLN B 1 95 ? 5.992 -10.578 1.949 1 88.5 95 GLN B C 1
ATOM 1890 O O . GLN B 1 95 ? 6.785 -11.516 2.033 1 88.5 95 GLN B O 1
ATOM 1895 N N . ILE B 1 96 ? 6.059 -9.641 1.022 1 88.06 96 ILE B N 1
ATOM 1896 C CA . ILE B 1 96 ? 7.219 -9.594 0.14 1 88.06 96 ILE B CA 1
ATOM 1897 C C . ILE B 1 96 ? 8.492 -9.43 0.969 1 88.06 96 ILE B C 1
ATOM 1899 O O . ILE B 1 96 ? 9.477 -10.141 0.748 1 88.06 96 ILE B O 1
ATOM 1903 N N . GLN B 1 97 ? 8.406 -8.586 1.926 1 90.62 97 GLN B N 1
ATOM 1904 C CA . GLN B 1 97 ? 9.539 -8.344 2.805 1 90.62 97 GLN B CA 1
ATOM 1905 C C . GLN B 1 97 ? 9.891 -9.586 3.619 1 90.62 97 GLN B C 1
ATOM 1907 O O . GLN B 1 97 ? 11.062 -9.906 3.799 1 90.62 97 GLN B O 1
ATOM 1912 N N . GLU B 1 98 ? 8.922 -10.234 4.098 1 89.12 98 GLU B N 1
ATOM 1913 C CA . GLU B 1 98 ? 9.141 -11.438 4.891 1 89.12 98 GLU B CA 1
ATOM 1914 C C . GLU B 1 98 ? 9.906 -12.492 4.098 1 89.12 98 GLU B C 1
ATOM 1916 O O . GLU B 1 98 ? 10.664 -13.273 4.672 1 89.12 98 GLU B O 1
ATOM 1921 N N . LYS B 1 99 ? 9.711 -12.461 2.795 1 88.06 99 LYS B N 1
ATOM 1922 C CA . LYS B 1 99 ? 10.375 -13.438 1.938 1 88.06 99 LYS B CA 1
ATOM 1923 C C . LYS B 1 99 ? 11.711 -12.906 1.437 1 88.06 99 LYS B C 1
ATOM 1925 O O . LYS B 1 99 ? 12.336 -13.508 0.557 1 88.06 99 LYS B O 1
ATOM 1930 N N . GLY B 1 100 ? 12.062 -11.711 1.907 1 89.69 100 GLY B N 1
ATOM 1931 C CA . GLY B 1 100 ? 13.367 -11.148 1.605 1 89.69 100 GLY B CA 1
ATOM 1932 C C . GLY B 1 100 ? 13.352 -10.227 0.397 1 89.69 100 GLY B C 1
ATOM 1933 O O . GLY B 1 100 ? 14.406 -9.789 -0.065 1 89.69 100 GLY B O 1
ATOM 1934 N N . GLY B 1 101 ? 12.164 -10.031 -0.118 1 91.5 101 GLY B N 1
ATOM 1935 C CA . GLY B 1 101 ? 12.062 -9.12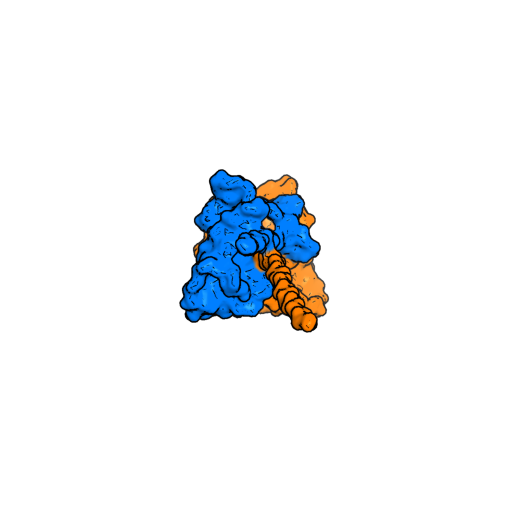5 -1.253 1 91.5 101 GLY B CA 1
ATOM 1936 C C . GLY B 1 101 ? 12.203 -7.668 -0.865 1 91.5 101 GLY B C 1
ATOM 1937 O O . GLY B 1 101 ? 11.711 -7.25 0.184 1 91.5 101 GLY B O 1
ATOM 1938 N N . ASN B 1 102 ? 12.93 -6.934 -1.729 1 94.06 102 ASN B N 1
ATOM 1939 C CA . ASN B 1 102 ? 13.086 -5.496 -1.522 1 94.06 102 ASN B CA 1
ATOM 1940 C C . ASN B 1 102 ? 12.305 -4.695 -2.559 1 94.06 102 ASN B C 1
ATOM 1942 O O . ASN B 1 102 ? 12.156 -5.129 -3.701 1 94.06 102 ASN B O 1
ATOM 1946 N N . LEU B 1 103 ? 11.805 -3.596 -2.113 1 92.62 103 LEU B N 1
ATOM 1947 C CA . LEU B 1 103 ? 11.031 -2.734 -2.998 1 92.62 103 LEU B CA 1
ATOM 1948 C C . LEU B 1 103 ? 11.672 -1.354 -3.111 1 92.62 103 LEU B C 1
ATOM 1950 O O . LEU B 1 103 ? 12.07 -0.768 -2.104 1 92.62 103 LEU B O 1
ATOM 1954 N N . LEU B 1 104 ? 11.805 -0.925 -4.363 1 94.5 104 LEU B N 1
ATOM 1955 C CA . LEU B 1 104 ? 12.258 0.432 -4.652 1 94.5 104 LEU B CA 1
ATOM 1956 C C . LEU B 1 104 ? 11.266 1.153 -5.559 1 94.5 104 LEU B C 1
ATOM 1958 O O . LEU B 1 104 ? 10.977 0.688 -6.664 1 94.5 104 LEU B O 1
ATOM 1962 N N . ILE B 1 105 ? 10.695 2.232 -5.07 1 92.75 105 ILE B N 1
ATOM 1963 C CA . ILE B 1 105 ? 9.828 3.074 -5.879 1 92.75 105 ILE B CA 1
ATOM 1964 C C . ILE B 1 105 ? 10.492 4.422 -6.129 1 92.75 105 ILE B C 1
ATOM 1966 O O . ILE B 1 105 ? 10.742 5.184 -5.191 1 92.75 105 ILE B O 1
ATOM 1970 N N . SER B 1 106 ? 10.812 4.648 -7.336 1 94.56 106 SER B N 1
ATOM 1971 C CA . SER B 1 106 ? 11.492 5.871 -7.75 1 94.56 106 SER B CA 1
ATOM 1972 C C . SER B 1 106 ? 11.172 6.219 -9.203 1 94.56 106 SER B C 1
ATOM 1974 O O . SER B 1 106 ? 11.078 5.332 -10.047 1 94.56 106 SER B O 1
ATOM 1976 N N . SER B 1 107 ? 11 7.551 -9.422 1 94.62 107 SER B N 1
ATOM 1977 C CA . SER B 1 107 ? 10.781 8.07 -10.766 1 94.62 107 SER B CA 1
ATOM 1978 C C . SER B 1 107 ? 9.57 7.418 -11.422 1 94.62 107 SER B C 1
ATOM 1980 O O . SER B 1 107 ? 9.625 7.023 -12.594 1 94.62 107 SER B O 1
ATOM 1982 N N . GLY B 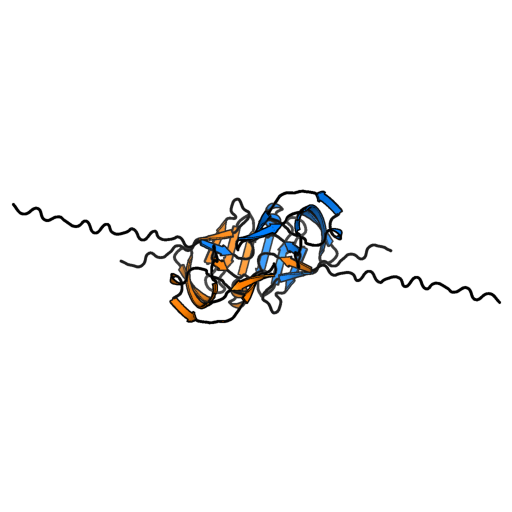1 108 ? 8.633 7.07 -10.648 1 91.62 108 GLY B N 1
ATOM 1983 C CA . GLY B 1 108 ? 7.371 6.547 -11.156 1 91.62 108 GLY B CA 1
ATOM 1984 C C . GLY B 1 108 ? 7.41 5.055 -11.414 1 91.62 108 GLY B C 1
ATOM 1985 O O . GLY B 1 108 ? 6.512 4.508 -12.062 1 91.62 108 GLY B O 1
ATOM 1986 N N . ILE B 1 109 ? 8.523 4.43 -10.969 1 93.06 109 ILE B N 1
ATOM 1987 C CA . ILE B 1 109 ? 8.672 2.998 -11.219 1 93.06 109 ILE B CA 1
ATOM 1988 C C . ILE B 1 109 ? 8.797 2.254 -9.891 1 93.06 109 ILE B C 1
ATOM 1990 O O . ILE B 1 109 ? 9.508 2.699 -8.984 1 93.06 109 ILE B O 1
ATOM 1994 N N . CYS B 1 110 ? 8.047 1.215 -9.812 1 90.88 110 CYS B N 1
ATOM 1995 C CA . CYS B 1 110 ? 8.195 0.291 -8.695 1 90.88 110 CYS B CA 1
ATOM 1996 C C . CYS B 1 110 ? 8.977 -0.95 -9.109 1 90.88 110 CYS B C 1
ATOM 1998 O O . CYS B 1 110 ? 8.555 -1.682 -10.008 1 90.88 110 CYS B O 1
ATOM 2000 N N . ASN B 1 111 ? 10.109 -1.139 -8.461 1 91.88 111 ASN B N 1
ATOM 2001 C CA . ASN B 1 111 ? 10.922 -2.334 -8.664 1 91.88 111 ASN B CA 1
ATOM 2002 C C . ASN B 1 111 ? 10.891 -3.25 -7.441 1 91.88 111 ASN B C 1
ATOM 2004 O O . ASN B 1 111 ? 11.031 -2.785 -6.309 1 91.88 111 ASN B O 1
ATOM 2008 N N . ILE B 1 112 ? 10.609 -4.477 -7.68 1 89.38 112 ILE B N 1
ATOM 2009 C CA . ILE B 1 112 ? 10.734 -5.496 -6.645 1 89.38 112 ILE B CA 1
ATOM 2010 C C . ILE B 1 112 ? 11.953 -6.367 -6.926 1 89.38 112 ILE B C 1
ATOM 2012 O O . ILE B 1 112 ? 12.125 -6.871 -8.039 1 89.38 112 ILE B O 1
ATOM 2016 N N . TYR B 1 113 ? 12.758 -6.477 -5.906 1 90.88 113 TYR B N 1
ATOM 2017 C CA . TYR B 1 113 ? 13.984 -7.254 -6.023 1 90.88 113 TYR B CA 1
ATOM 2018 C C . TYR B 1 113 ? 13.891 -8.547 -5.227 1 90.88 113 TYR B C 1
ATOM 2020 O O . TYR B 1 113 ? 13.477 -8.547 -4.066 1 90.88 113 TYR B O 1
ATOM 2028 N N . HIS B 1 114 ? 14.234 -9.578 -5.945 1 86.31 114 HIS B N 1
ATOM 2029 C CA . HIS B 1 114 ? 14.453 -10.836 -5.246 1 86.31 114 HIS B CA 1
ATOM 2030 C C . HIS B 1 114 ? 15.828 -10.875 -4.594 1 86.31 114 HIS B C 1
ATOM 2032 O O . HIS B 1 114 ? 16.797 -10.359 -5.152 1 86.31 114 HIS B O 1
ATOM 2038 N N . PRO B 1 115 ? 15.883 -11.469 -3.473 1 83.75 115 PRO B N 1
ATOM 2039 C CA . PRO B 1 115 ? 17.172 -11.484 -2.781 1 83.75 115 PRO B CA 1
ATOM 2040 C C . PRO B 1 115 ? 18.266 -12.156 -3.6 1 83.75 115 PRO B C 1
ATOM 2042 O O . PRO B 1 115 ? 19.438 -11.773 -3.504 1 83.75 115 PRO B O 1
ATOM 2045 N N . LYS B 1 116 ? 18 -13.07 -4.445 1 82.06 116 LYS B N 1
ATOM 2046 C CA . LYS B 1 116 ? 19.016 -13.828 -5.172 1 82.06 116 LYS B CA 1
ATOM 2047 C C . LYS B 1 116 ? 18.969 -13.523 -6.668 1 82.06 116 LYS B C 1
ATOM 2049 O O . LYS B 1 116 ? 20 -13.523 -7.34 1 82.06 116 LYS B O 1
ATOM 2054 N N . ARG B 1 117 ? 17.781 -13.211 -7.273 1 78 117 ARG B N 1
ATOM 2055 C CA . ARG B 1 117 ? 17.578 -13.156 -8.719 1 78 117 ARG B CA 1
ATOM 2056 C C . ARG B 1 117 ? 17.578 -11.711 -9.211 1 78 117 ARG B C 1
ATOM 2058 O O . ARG B 1 117 ? 17.484 -11.461 -10.414 1 78 117 ARG B O 1
ATOM 2065 N N . GLY B 1 118 ? 17.734 -10.734 -8.258 1 80.88 118 GLY B N 1
ATOM 2066 C CA . GLY B 1 118 ? 17.688 -9.344 -8.664 1 80.88 118 GLY B CA 1
ATOM 2067 C C . GLY B 1 118 ? 16.266 -8.82 -8.852 1 80.88 118 GLY B C 1
ATOM 2068 O O . GLY B 1 118 ? 15.367 -9.172 -8.078 1 80.88 118 GLY B O 1
ATOM 2069 N N . VAL B 1 119 ? 16.125 -7.934 -9.984 1 76.56 119 VAL B N 1
ATOM 2070 C CA . VAL B 1 119 ? 14.812 -7.344 -10.211 1 76.56 119 VAL B C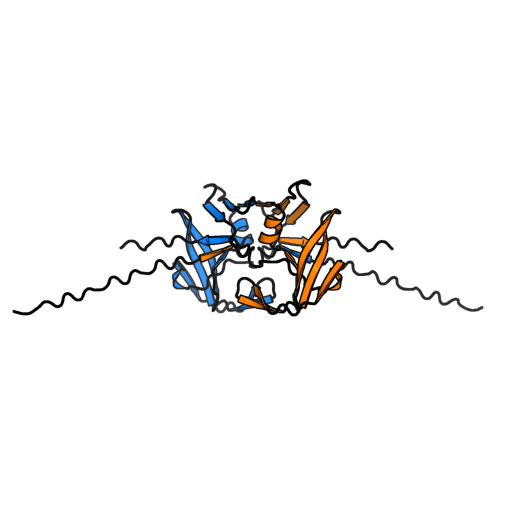A 1
ATOM 2071 C C . VAL B 1 119 ? 13.875 -8.391 -10.805 1 76.56 119 VAL B C 1
ATOM 2073 O O . VAL B 1 119 ? 14.18 -9 -11.836 1 76.56 119 VAL B O 1
ATOM 2076 N N . ILE B 1 120 ? 12.758 -8.469 -10.172 1 79.5 120 ILE B N 1
ATOM 2077 C CA . ILE B 1 120 ? 11.828 -9.469 -10.672 1 79.5 120 ILE B CA 1
ATOM 2078 C C . ILE B 1 120 ? 10.539 -8.789 -11.133 1 79.5 120 ILE B C 1
ATOM 2080 O O . ILE B 1 120 ? 9.789 -9.359 -11.938 1 79.5 120 ILE B O 1
ATOM 2084 N N . VAL B 1 121 ? 10.289 -7.652 -10.672 1 83.06 121 VAL B N 1
ATOM 2085 C CA . VAL B 1 121 ? 9.094 -6.926 -11.094 1 83.06 121 VAL B CA 1
ATOM 2086 C C . VAL B 1 121 ? 9.445 -5.461 -11.344 1 83.06 121 VAL B C 1
ATOM 2088 O O . VAL B 1 121 ? 10.219 -4.863 -10.594 1 83.06 121 VAL B O 1
ATOM 2091 N N . ARG B 1 122 ? 9.008 -5.02 -12.492 1 86.75 122 ARG B N 1
ATOM 2092 C CA . ARG B 1 122 ? 9.047 -3.596 -12.805 1 86.75 122 ARG B CA 1
ATOM 2093 C C . ARG B 1 122 ? 7.664 -3.09 -13.211 1 86.75 122 ARG B C 1
ATOM 2095 O O . ARG B 1 122 ? 7.082 -3.566 -14.188 1 86.75 122 ARG B O 1
ATOM 2102 N N . SER B 1 123 ? 7.156 -2.154 -12.398 1 86.94 123 SER B N 1
ATOM 2103 C CA . SER B 1 123 ? 5.816 -1.637 -12.656 1 86.94 123 SER B CA 1
ATOM 2104 C C . SER B 1 123 ? 5.812 -0.113 -12.703 1 86.94 123 SER B C 1
ATOM 2106 O O . SER B 1 123 ? 6.332 0.543 -11.805 1 86.94 123 SER B O 1
ATOM 2108 N N . LYS B 1 124 ? 5.262 0.384 -13.812 1 89.38 124 LYS B N 1
ATOM 2109 C CA . LYS B 1 124 ? 5.121 1.832 -13.938 1 89.38 124 LYS B CA 1
ATOM 2110 C C . LYS B 1 124 ? 3.834 2.318 -13.281 1 89.38 124 LYS B C 1
ATOM 2112 O O . LYS B 1 124 ? 2.783 1.688 -13.422 1 89.38 124 LYS B O 1
ATOM 2117 N N . MET B 1 125 ? 3.967 3.422 -12.609 1 89.19 125 MET B N 1
ATOM 2118 C CA . MET B 1 125 ? 2.781 4.035 -12.016 1 89.19 125 MET B CA 1
ATOM 2119 C C . MET B 1 125 ? 1.77 4.418 -13.086 1 89.19 125 MET B C 1
ATOM 2121 O O . MET B 1 125 ? 2.135 5.004 -14.109 1 89.19 125 MET B O 1
ATOM 2125 N N . ASN B 1 126 ? 0.532 4.074 -12.828 1 85.5 126 ASN B N 1
ATOM 2126 C CA . ASN B 1 126 ? -0.487 4.406 -13.82 1 85.5 126 ASN B CA 1
ATOM 2127 C C . ASN B 1 126 ? -1.12 5.766 -13.539 1 85.5 126 ASN B C 1
ATOM 2129 O O . ASN B 1 126 ? -0.667 6.492 -12.648 1 85.5 126 ASN B O 1
ATOM 2133 N N . GLN B 1 127 ? -2.111 6.109 -14.305 1 84.5 127 GLN B N 1
ATOM 2134 C CA . GLN B 1 127 ? -2.73 7.426 -14.219 1 84.5 127 GLN B CA 1
ATOM 2135 C C . GLN B 1 127 ? -3.439 7.613 -12.875 1 84.5 127 GLN B C 1
ATOM 2137 O O . GLN B 1 127 ? -3.631 8.742 -12.422 1 84.5 127 GLN B O 1
ATOM 2142 N N . ASN B 1 128 ? -3.812 6.5 -12.18 1 77.56 128 ASN B N 1
ATOM 2143 C CA . ASN B 1 128 ? -4.484 6.559 -10.883 1 77.56 128 ASN B CA 1
ATOM 2144 C C . ASN B 1 128 ? -3.49 6.453 -9.727 1 77.56 128 ASN B C 1
ATOM 2146 O O . ASN B 1 128 ? -3.879 6.176 -8.594 1 77.56 128 ASN B O 1
ATOM 2150 N N . LYS B 1 129 ? -2.18 6.559 -10.039 1 82.5 129 LYS B N 1
ATOM 2151 C CA . LYS B 1 129 ? -1.102 6.566 -9.055 1 82.5 129 LYS B CA 1
ATOM 2152 C C . LYS B 1 129 ? -0.938 5.195 -8.406 1 82.5 129 LYS B C 1
ATOM 2154 O O . LYS B 1 129 ? -0.62 5.098 -7.223 1 82.5 129 LYS B O 1
ATOM 2159 N N . MET B 1 130 ? -1.274 4.227 -9.18 1 81.62 130 MET B N 1
ATOM 2160 C CA . MET B 1 130 ? -1.155 2.852 -8.711 1 81.62 130 MET B CA 1
ATOM 2161 C C . MET B 1 130 ? -0.069 2.105 -9.477 1 81.62 130 MET B C 1
ATOM 2163 O O . MET B 1 130 ? 0.251 2.461 -10.609 1 81.62 130 MET B O 1
ATOM 2167 N N . PHE B 1 131 ? 0.467 1.116 -8.789 1 84.25 131 PHE B N 1
ATOM 2168 C CA . PHE B 1 131 ? 1.411 0.206 -9.422 1 84.25 131 PHE B CA 1
ATOM 2169 C C . PHE B 1 131 ? 0.775 -1.159 -9.656 1 84.25 131 PHE B C 1
ATOM 2171 O O . PHE B 1 131 ? 0.562 -1.919 -8.711 1 84.25 131 PHE B O 1
ATOM 2178 N N . ILE B 1 132 ? 0.456 -1.412 -10.875 1 78.56 132 ILE B N 1
ATOM 2179 C CA . ILE B 1 132 ? -0.236 -2.641 -11.25 1 78.56 132 ILE B CA 1
ATOM 2180 C C . ILE B 1 132 ? 0.767 -3.646 -11.812 1 78.56 132 ILE B C 1
ATOM 2182 O O . ILE B 1 132 ? 1.578 -3.307 -12.68 1 78.56 132 ILE B O 1
ATOM 2186 N N . LEU B 1 133 ? 0.779 -4.754 -11.086 1 74.94 133 LEU B N 1
ATOM 2187 C CA . LEU B 1 133 ? 1.626 -5.828 -11.594 1 74.94 133 LEU B CA 1
ATOM 2188 C C . LEU B 1 133 ? 0.841 -6.746 -12.523 1 74.94 133 LEU B C 1
ATOM 2190 O O . LEU B 1 133 ? -0.237 -7.223 -12.164 1 74.94 133 LEU B O 1
ATOM 2194 N N . MET B 1 134 ? 1.13 -6.648 -13.797 1 60.41 134 MET B N 1
ATOM 2195 C CA . MET B 1 134 ? 0.426 -7.461 -14.781 1 60.41 134 MET B CA 1
ATOM 2196 C C . MET B 1 134 ? 1.012 -8.867 -14.852 1 60.41 134 MET B C 1
ATOM 2198 O O . MET B 1 134 ? 2.223 -9.031 -15.008 1 60.41 134 MET B O 1
ATOM 2202 N N . ASN B 1 135 ? 0.237 -9.805 -14.242 1 57.59 135 ASN B N 1
ATOM 2203 C CA . ASN B 1 135 ? 0.629 -11.195 -14.414 1 57.59 135 ASN B CA 1
ATOM 2204 C C . ASN B 1 135 ? 0.538 -11.625 -15.883 1 57.59 135 ASN B C 1
ATOM 2206 O O . ASN B 1 135 ? -0.44 -11.312 -16.562 1 57.59 135 ASN B O 1
ATOM 2210 N N . GLU B 1 136 ? 1.746 -11.812 -16.484 1 50.94 136 GLU B N 1
ATOM 2211 C CA . GLU B 1 136 ? 1.681 -12.43 -17.812 1 50.94 136 GLU B CA 1
ATOM 2212 C C . GLU B 1 136 ? 1.167 -13.867 -17.734 1 50.94 136 GLU B C 1
ATOM 2214 O O . GLU B 1 136 ? 1.55 -14.617 -16.828 1 50.94 136 GLU B O 1
ATOM 2219 N N . GLN B 1 137 ? -0.152 -14.039 -17.672 1 47.09 137 GLN B N 1
ATOM 2220 C CA . GLN B 1 137 ? -0.613 -15.422 -17.672 1 47.09 137 GLN B CA 1
ATOM 2221 C C . GLN B 1 137 ? 0.207 -16.281 -18.625 1 47.09 137 GLN B C 1
ATOM 2223 O O . GLN B 1 137 ? 0.507 -15.844 -19.75 1 47.09 137 GLN B O 1
ATOM 2228 N N . LEU B 1 138 ? 1.085 -17.062 -18.125 1 40.47 138 LEU B N 1
ATOM 2229 C CA . LEU B 1 138 ? 1.642 -18.078 -19 1 40.47 138 LEU B CA 1
ATOM 2230 C C . LEU B 1 138 ? 0.533 -18.906 -19.641 1 40.47 138 LEU B C 1
ATOM 2232 O O . LEU B 1 138 ? -0.453 -19.25 -18.984 1 40.47 138 LEU B O 1
ATOM 2236 N N . ASN B 1 139 ? 0.095 -18.547 -20.797 1 36.53 139 ASN B N 1
ATOM 2237 C CA . ASN B 1 139 ? -0.756 -19.453 -21.562 1 36.53 139 ASN B CA 1
ATOM 2238 C C . ASN B 1 139 ? -0.52 -20.906 -21.188 1 36.53 139 ASN B C 1
ATOM 2240 O O . ASN B 1 139 ? 0.625 -21.344 -21.047 1 36.53 139 ASN B O 1
ATOM 2244 N N . PRO B 1 140 ? -1.478 -21.516 -20.531 1 37.38 140 PRO B N 1
ATOM 2245 C CA . PRO B 1 140 ? -1.262 -22.969 -20.453 1 37.38 140 PRO B CA 1
ATOM 2246 C C . PRO B 1 140 ? -0.709 -23.547 -21.75 1 37.38 140 PRO B C 1
ATOM 2248 O O . PRO B 1 140 ? -0.969 -23.016 -22.828 1 37.38 140 PRO B O 1
ATOM 2251 N N . ALA B 1 141 ? 0.502 -24.125 -21.688 1 33.72 141 ALA B N 1
ATOM 2252 C CA . ALA B 1 141 ? 0.914 -24.891 -22.859 1 33.72 141 ALA B CA 1
ATOM 2253 C C . ALA B 1 141 ? -0.279 -25.594 -23.5 1 33.72 141 ALA B C 1
ATOM 2255 O O . ALA B 1 141 ? -1.137 -26.141 -22.812 1 33.72 141 ALA B O 1
ATOM 2256 N N . PRO B 1 142 ? -0.477 -25.422 -24.859 1 36.59 142 PRO B N 1
ATOM 2257 C CA . PRO B 1 142 ? -1.459 -26.281 -25.516 1 36.59 142 PRO B CA 1
ATOM 2258 C C . PRO B 1 142 ? -1.316 -27.75 -25.141 1 36.59 142 PRO B C 1
ATOM 2260 O O . PRO B 1 142 ? -0.215 -28.203 -24.812 1 36.59 142 PRO B O 1
#

pLDDT: mean 71.91, std 21.06, range [25.42, 94.75]

Solvent-accessible surface area (backbone atoms only — not comparable to full-atom values): 15182 Å² total; per-residue (Å²): 137,82,81,77,76,71,74,72,72,70,73,74,68,68,70,69,60,58,52,51,29,29,46,31,19,23,31,26,53,46,28,35,31,42,55,75,85,54,44,78,44,74,44,79,32,86,71,43,64,46,67,33,65,75,67,40,72,40,50,31,53,22,40,25,30,30,68,43,24,33,94,88,40,76,38,82,43,69,68,26,31,33,28,68,87,38,84,53,22,28,38,15,54,27,48,40,35,75,73,52,29,29,38,39,35,48,95,54,30,38,35,33,28,39,77,84,78,37,75,54,41,81,22,57,50,44,97,64,26,26,38,52,41,65,27,49,55,73,68,75,79,129,137,80,81,77,76,73,74,72,72,70,72,72,69,69,69,68,61,58,52,49,29,28,45,30,20,23,31,26,54,47,29,34,33,43,55,75,87,54,44,77,43,73,44,80,32,86,71,44,64,46,67,32,66,76,66,40,70,42,52,32,53,22,39,24,29,30,68,42,24,34,95,88,41,77,37,81,43,68,68,26,30,34,28,68,87,38,83,55,22,28,38,15,53,28,46,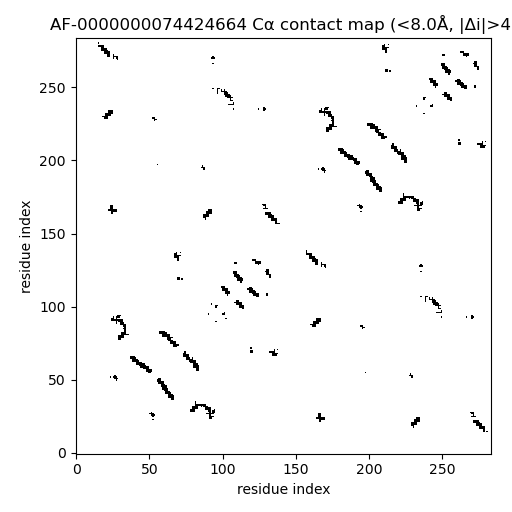40,35,74,73,50,30,27,38,40,34,48,96,54,31,39,34,34,27,40,76,85,78,38,76,55,40,80,21,59,49,45,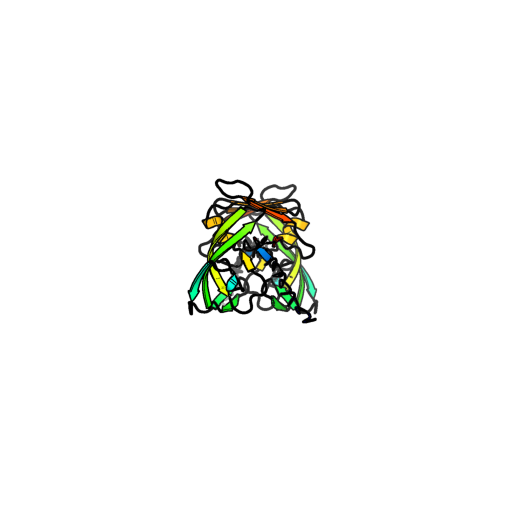96,64,26,26,38,53,42,62,27,50,55,72,68,74,77,131

InterPro domains:
  IPR054722 Retrovirus-related Pol polyprotein from transposon TNT 1-94-like, beta-barrel domain [PF22936] (26-100)

Nearest PDB structures (foldseek):
  4exh-assembly1_A  TM=6.304E-01  e=5.713E-02  DG-75 Murine leukemia virus
  3nr6-assembly1_B  TM=5.721E-01  e=1.195E-01  Xenotropic MuLV-related virus VP62
  8k56-assembly1_B  TM=2.620E-01  e=1.540E+00  Streptomyces aureus
  5ohy-assembly1_A  TM=2.147E-01  e=1.933E+00  Agrobacterium tumefaciens
  2zf3-assembly3_F  TM=2.700E-01  e=6.019E+00  Chromobacterium violaceum

Secondary structure (DSSP, 8-state):
-------------------EEEEGGG--SS-EES-GGGEEEEEEEEEEEEEETTTEEEEEEEEEEEEEEETTEEEEEEEEEEETT-SSEEE-HHHHHHTT-EEEEETTEEEEEETTTEEEEEEEB-TTS-BEEE--------/-------------------EEEEGGG--SS-EES-GGGEEEEEE----EEEETTTEEEEEEEEEEEEEEETTEEEEEEEEEEETT-SSEEE-HHHHHHTT-EEEEETTEEEEEETTTEEEEEEEB-TTS-BEEE--------

Radius of gyration: 23.24 Å; Cα contacts (8 Å, |Δi|>4): 679; chains: 2; bounding box: 41×69×108 Å